Protein AF-A0A512UEQ1-F1 (afdb_monomer)

Sequence (252 aa):
MLSTGAGSTKNVLNSLDSLRARSKANPNSIIDRQLYKTFILNKDLLRTAYDKLKSKPGMMTPGINPTTLDGMSEERLDAIISKLSDNSFQFSPGKRIMIPKSNGKLRPLTLACFDEIPHDKLISLLSNKISDQRFIELIRKSLNAGYLFKYTRKTDIIGTPQGSIISPILANIYLHELDLFIMKLKDEFDFKGKYSFYDSKYRSIQHKLHRSRKLGLDSLTLRKLAIELRNHNRDYKNEFTRKLQYIRYADD

Solvent-accessible surface area (backbone atoms only — not comparable to full-atom values): 15135 Å² total; per-residue (Å²): 129,97,82,75,65,77,64,59,49,49,54,52,52,52,52,51,50,51,51,51,52,50,44,69,76,39,75,86,54,65,44,77,54,60,52,39,70,69,46,70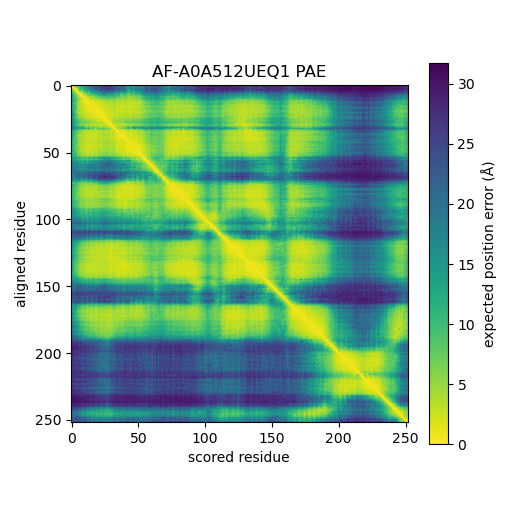,59,27,63,59,50,54,49,54,52,46,63,67,44,72,76,41,91,73,55,74,57,57,63,91,53,86,69,40,70,87,74,72,45,73,68,52,51,50,54,49,42,52,27,56,74,73,64,70,60,76,57,74,51,22,68,63,53,73,42,74,43,97,84,71,49,72,36,63,80,66,64,79,74,47,53,67,42,58,62,70,60,51,50,50,58,49,52,73,41,35,66,36,61,69,44,53,49,52,52,51,44,49,36,66,28,16,38,36,45,94,91,42,78,49,75,89,53,55,21,57,30,58,87,52,87,56,52,68,58,54,50,52,60,54,48,46,56,53,51,54,51,51,51,50,50,34,64,72,61,33,66,88,66,85,83,68,76,57,56,73,66,57,50,51,47,52,52,49,47,52,52,39,60,76,70,66,57,59,70,69,60,55,50,53,47,52,50,53,55,67,70,48,75,78,79,63,78,50,82,72,71,60,67,76,83,82,83,60,85,88,81,116

Structure (mmCIF, N/CA/C/O backbone):
data_AF-A0A512UEQ1-F1
#
_entry.id   AF-A0A512UEQ1-F1
#
loop_
_atom_site.group_PDB
_atom_site.id
_atom_site.type_symbol
_atom_site.label_atom_id
_atom_site.label_alt_id
_atom_site.label_comp_id
_atom_site.label_asym_id
_atom_site.label_entity_id
_atom_site.label_seq_id
_atom_site.pdbx_PDB_ins_code
_atom_site.Cartn_x
_atom_site.Cartn_y
_atom_site.Cartn_z
_atom_site.occupancy
_atom_site.B_iso_or_equiv
_atom_site.auth_seq_id
_atom_site.auth_comp_id
_atom_site.auth_asym_id
_atom_site.auth_atom_id
_atom_site.pdbx_PDB_model_num
ATOM 1 N N . MET A 1 1 ? -22.279 14.455 20.052 1.00 35.34 1 MET A N 1
ATOM 2 C CA . MET A 1 1 ? -20.981 14.787 19.427 1.00 35.34 1 MET A CA 1
ATOM 3 C C . MET A 1 1 ? -19.884 14.174 20.268 1.00 35.34 1 MET A C 1
ATOM 5 O O . MET A 1 1 ? -19.874 14.388 21.472 1.00 35.34 1 MET A O 1
ATOM 9 N N . LEU A 1 2 ? -19.016 13.383 19.647 1.00 42.72 2 LEU A N 1
ATOM 10 C CA . LEU A 1 2 ? -17.883 12.754 20.306 1.00 42.72 2 LEU A CA 1
ATOM 11 C C . LEU A 1 2 ? -16.868 13.860 20.660 1.00 42.72 2 LEU A C 1
ATOM 13 O O . LEU A 1 2 ? -16.182 14.372 19.779 1.00 42.72 2 LEU A O 1
ATOM 17 N N . SER A 1 3 ? -16.848 14.302 21.919 1.00 43.00 3 SER A N 1
ATOM 18 C CA . SER A 1 3 ? -15.991 15.386 22.417 1.00 43.00 3 SER A CA 1
ATOM 19 C C . SER A 1 3 ? -14.869 14.805 23.276 1.00 43.00 3 SER A C 1
ATOM 21 O O . SER A 1 3 ? -15.115 14.280 24.355 1.00 43.00 3 SER A O 1
ATOM 23 N N . THR A 1 4 ? -13.634 14.886 22.785 1.00 48.69 4 THR A N 1
ATOM 24 C CA . THR A 1 4 ? -12.397 14.825 23.581 1.00 48.69 4 THR A CA 1
ATOM 25 C C . THR A 1 4 ? -11.420 15.845 23.003 1.00 48.69 4 THR A C 1
ATOM 27 O O . THR A 1 4 ? -11.465 16.159 21.810 1.00 48.69 4 THR A O 1
ATOM 30 N N . GLY A 1 5 ? -10.597 16.418 23.885 1.00 52.91 5 GLY A N 1
ATOM 31 C CA . GLY A 1 5 ? -9.842 17.645 23.655 1.00 52.91 5 GLY A CA 1
ATOM 32 C C . GLY A 1 5 ? -8.943 17.609 22.422 1.00 52.91 5 GLY A C 1
ATOM 33 O O . GLY A 1 5 ? -8.212 16.649 22.184 1.00 52.91 5 GLY A O 1
ATOM 34 N N . ALA A 1 6 ? -8.937 18.720 21.685 1.00 59.44 6 ALA A N 1
ATOM 35 C CA . ALA A 1 6 ? -8.122 18.961 20.493 1.00 59.44 6 ALA A CA 1
ATOM 36 C C . ALA A 1 6 ? -6.609 18.673 20.659 1.00 59.44 6 ALA A C 1
ATOM 38 O O . ALA A 1 6 ? -5.884 18.651 19.669 1.00 59.44 6 ALA A O 1
ATOM 39 N N . GLY A 1 7 ? -6.114 18.473 21.886 1.00 64.31 7 GLY A N 1
ATOM 40 C CA . GLY A 1 7 ? -4.733 18.082 22.172 1.00 64.31 7 GLY A CA 1
ATOM 41 C C . GLY A 1 7 ? -4.405 16.624 21.830 1.00 64.31 7 GLY A C 1
ATOM 42 O O . GLY A 1 7 ? -3.349 16.368 21.256 1.00 64.31 7 GLY A O 1
ATOM 43 N N . SER A 1 8 ? -5.300 15.668 22.110 1.00 70.56 8 SER A N 1
ATOM 44 C CA . SER A 1 8 ? -4.991 14.241 21.895 1.00 70.56 8 SER A CA 1
ATOM 45 C C . SER A 1 8 ? -4.939 13.883 20.408 1.00 70.56 8 SER 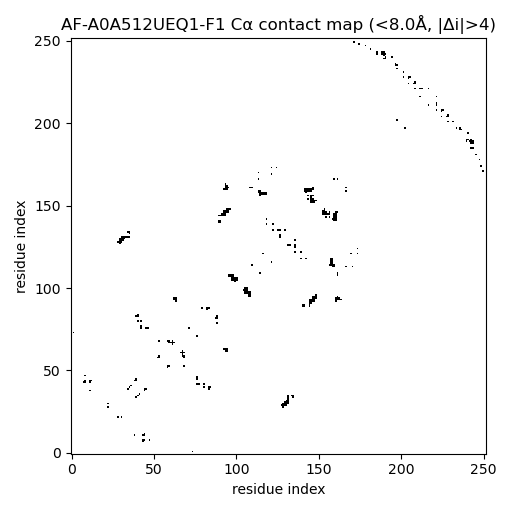A C 1
ATOM 47 O O . SER A 1 8 ? -4.006 13.238 19.928 1.00 70.56 8 SER A O 1
ATOM 49 N N . THR A 1 9 ? -5.881 14.418 19.632 1.00 73.19 9 THR A N 1
ATOM 50 C CA . THR A 1 9 ? -5.923 14.257 18.171 1.00 73.19 9 THR A CA 1
ATOM 51 C C . THR A 1 9 ? -4.693 14.859 17.487 1.00 73.19 9 THR A C 1
ATOM 53 O O . THR A 1 9 ? -4.115 14.226 16.602 1.00 73.19 9 THR A O 1
ATOM 56 N N . LYS A 1 10 ? -4.227 16.035 17.932 1.00 76.25 10 LYS A N 1
ATOM 57 C CA . LYS A 1 10 ? -2.975 16.645 17.448 1.00 76.25 10 LYS A CA 1
ATOM 58 C C . LYS A 1 10 ? -1.758 15.754 17.712 1.00 76.25 10 LYS A C 1
ATOM 60 O O . LYS A 1 10 ? -0.939 15.581 16.814 1.00 76.25 10 LYS A O 1
ATOM 65 N N . ASN A 1 11 ? -1.664 15.131 18.887 1.00 83.50 11 ASN A N 1
ATOM 66 C CA . ASN A 1 11 ? -0.544 14.242 19.224 1.00 83.50 11 ASN A CA 1
ATOM 67 C C . ASN A 1 11 ? -0.471 13.008 18.311 1.00 83.50 11 ASN A C 1
ATOM 69 O O . ASN A 1 11 ? 0.615 12.613 17.874 1.00 83.50 11 ASN A O 1
ATOM 73 N N . VAL A 1 12 ? -1.622 12.420 17.978 1.00 83.75 12 VAL A N 1
ATOM 74 C CA . VAL A 1 12 ? -1.698 11.270 17.065 1.00 83.75 12 VAL A CA 1
ATOM 75 C C . VAL A 1 12 ? -1.294 11.656 15.643 1.00 83.75 12 VAL A C 1
ATOM 77 O O . VAL A 1 12 ? -0.510 10.944 15.013 1.00 83.75 12 VAL A O 1
ATOM 80 N N . LEU A 1 13 ? -1.787 12.792 15.142 1.00 86.56 13 LEU A N 1
ATOM 81 C CA . LEU A 1 13 ? -1.427 13.284 13.810 1.00 86.56 13 LEU A CA 1
ATOM 82 C C . LEU A 1 13 ? 0.068 13.610 13.715 1.00 86.56 13 LEU A C 1
ATOM 84 O O . LEU A 1 13 ? 0.725 13.152 12.785 1.00 86.56 13 LEU A O 1
ATOM 88 N N . ASN A 1 14 ? 0.635 14.265 14.730 1.00 88.44 14 ASN A N 1
ATOM 89 C CA . ASN A 1 14 ? 2.075 14.529 14.799 1.00 88.44 14 ASN A CA 1
ATOM 90 C C . ASN A 1 14 ? 2.898 13.230 14.800 1.00 88.44 14 ASN A C 1
ATOM 92 O O . ASN A 1 14 ? 3.956 13.151 14.173 1.00 88.44 14 ASN A O 1
ATOM 96 N N . SER A 1 15 ? 2.406 12.183 15.470 1.00 87.81 15 SER A N 1
ATOM 97 C CA . SER A 1 15 ? 3.056 10.866 15.485 1.00 87.81 15 SER A CA 1
ATOM 98 C C . SER A 1 15 ? 3.034 10.191 14.107 1.00 87.81 15 SER A C 1
ATOM 100 O O . SER A 1 15 ? 4.022 9.560 13.716 1.00 87.81 15 SER A O 1
ATOM 102 N N . LEU A 1 16 ? 1.940 10.347 13.349 1.00 88.81 16 LEU A N 1
ATOM 103 C CA . LEU A 1 16 ? 1.845 9.894 11.956 1.00 88.81 16 LEU A CA 1
ATOM 104 C C . LEU A 1 16 ? 2.766 10.694 11.030 1.00 88.81 16 LEU A C 1
ATOM 106 O O . LEU A 1 16 ? 3.449 10.103 10.194 1.00 88.81 16 LEU A O 1
ATOM 110 N N . ASP A 1 17 ? 2.833 12.013 11.195 1.00 91.19 17 ASP A N 1
ATOM 111 C CA . ASP A 1 17 ? 3.710 12.869 10.394 1.00 91.19 17 ASP A CA 1
ATOM 112 C C . ASP A 1 17 ? 5.188 12.575 10.672 1.00 91.19 17 ASP A C 1
ATOM 114 O O . ASP A 1 17 ? 5.985 12.478 9.740 1.00 91.19 17 ASP A O 1
ATOM 118 N N . SER A 1 18 ? 5.546 12.314 11.932 1.00 90.94 18 SER A N 1
ATOM 119 C CA . SER A 1 18 ? 6.878 11.831 12.313 1.00 90.94 18 SER A CA 1
ATOM 120 C C . SER A 1 18 ? 7.221 10.502 11.633 1.00 90.94 18 SER A C 1
ATOM 122 O O . SER A 1 18 ? 8.320 10.344 11.093 1.00 90.94 18 SER A O 1
ATOM 124 N N . LEU A 1 19 ? 6.282 9.546 11.616 1.00 89.62 19 LEU A N 1
ATOM 125 C CA . LEU A 1 19 ? 6.465 8.274 10.911 1.00 89.62 19 LEU A CA 1
ATOM 126 C C . LEU A 1 19 ? 6.691 8.506 9.413 1.00 89.62 19 LEU A C 1
ATOM 128 O O . LEU A 1 19 ? 7.652 7.987 8.845 1.00 89.62 19 LEU A O 1
ATOM 132 N N . ARG A 1 20 ? 5.851 9.337 8.790 1.00 89.69 20 ARG A N 1
ATOM 133 C CA . ARG A 1 20 ? 5.950 9.678 7.368 1.00 89.69 20 ARG A CA 1
ATOM 134 C C . ARG A 1 20 ? 7.283 10.345 7.031 1.00 89.69 20 ARG A C 1
ATOM 136 O O . ARG A 1 20 ? 7.912 9.970 6.043 1.00 89.69 20 ARG A O 1
ATOM 143 N N . ALA A 1 21 ? 7.722 11.310 7.837 1.00 92.06 21 ALA A N 1
ATOM 144 C CA . ALA A 1 21 ? 8.990 12.007 7.649 1.00 92.06 21 ALA A CA 1
ATOM 145 C C . ALA A 1 21 ? 10.180 11.039 7.732 1.00 92.06 21 ALA A C 1
ATOM 147 O O . ALA A 1 21 ? 11.049 11.064 6.860 1.00 92.06 21 ALA A O 1
ATOM 148 N N . ARG A 1 22 ? 10.178 10.125 8.714 1.00 89.50 22 ARG A N 1
ATOM 149 C CA . ARG A 1 22 ? 11.213 9.087 8.844 1.00 89.50 22 ARG A CA 1
ATOM 150 C C . ARG A 1 22 ? 11.234 8.146 7.640 1.00 89.50 22 ARG A C 1
ATOM 152 O O . ARG A 1 22 ? 12.314 7.892 7.113 1.00 89.50 22 ARG A O 1
ATOM 159 N N . SER A 1 23 ? 10.077 7.659 7.188 1.00 89.62 23 SER A N 1
ATOM 160 C CA . SER A 1 23 ? 9.997 6.791 6.003 1.00 89.62 23 SER A CA 1
ATOM 161 C C . SER A 1 23 ? 10.461 7.505 4.734 1.00 89.62 23 SER A C 1
ATOM 163 O O . SER A 1 23 ? 11.108 6.887 3.896 1.00 89.62 23 SER A O 1
ATOM 165 N N . LYS A 1 24 ? 10.193 8.812 4.601 1.00 90.19 24 LYS A N 1
ATOM 166 C CA . LYS A 1 24 ? 10.685 9.614 3.473 1.00 90.19 24 LYS A CA 1
ATOM 167 C C . LYS A 1 24 ? 12.204 9.809 3.517 1.00 90.19 24 LYS A C 1
ATOM 169 O O . LYS A 1 24 ? 12.840 9.759 2.471 1.00 90.19 24 LYS A O 1
ATOM 174 N N . ALA A 1 25 ? 12.774 10.026 4.702 1.00 92.31 25 ALA A N 1
ATOM 175 C CA . ALA A 1 25 ? 14.220 10.158 4.877 1.00 92.31 25 ALA A CA 1
ATOM 176 C C . ALA A 1 25 ? 14.960 8.828 4.647 1.00 92.31 25 ALA A C 1
ATOM 178 O O . ALA A 1 25 ? 16.067 8.829 4.122 1.00 92.31 25 ALA A O 1
ATOM 179 N N . ASN A 1 26 ? 14.338 7.700 5.008 1.00 90.69 26 ASN A N 1
ATOM 180 C CA . ASN A 1 26 ? 14.941 6.369 4.945 1.00 90.69 26 ASN A CA 1
ATOM 181 C C . ASN A 1 26 ? 14.037 5.367 4.195 1.00 90.69 26 ASN A C 1
ATOM 183 O O . ASN A 1 26 ? 13.485 4.455 4.819 1.00 90.69 26 ASN A O 1
ATOM 187 N N . PRO A 1 27 ? 13.893 5.483 2.861 1.00 84.81 27 PRO A N 1
ATOM 188 C CA . PRO A 1 27 ? 12.933 4.690 2.076 1.00 84.81 27 PRO A CA 1
ATOM 189 C C . PRO A 1 27 ? 13.207 3.176 2.085 1.00 84.81 27 PRO A C 1
ATOM 191 O O . PRO A 1 27 ? 12.300 2.357 1.919 1.00 84.81 27 PRO A O 1
ATOM 194 N N . ASN A 1 28 ? 14.462 2.783 2.310 1.00 86.25 28 ASN A N 1
ATOM 195 C CA . ASN A 1 28 ? 14.869 1.379 2.347 1.00 86.25 28 ASN A CA 1
ATOM 196 C C . ASN A 1 28 ? 14.877 0.773 3.753 1.00 86.25 28 ASN A C 1
ATOM 198 O O . ASN A 1 28 ? 15.092 -0.428 3.878 1.00 86.25 28 ASN A O 1
ATOM 202 N N . SER A 1 29 ? 14.621 1.571 4.792 1.00 88.62 29 SER A N 1
ATOM 203 C CA . SER A 1 29 ? 14.596 1.071 6.167 1.00 88.62 29 SER A CA 1
ATOM 204 C C . SER A 1 29 ? 13.347 0.237 6.451 1.00 88.62 29 SER A C 1
ATOM 206 O O . SER A 1 29 ? 12.267 0.510 5.924 1.00 88.62 29 SER A O 1
ATOM 208 N N . ILE A 1 30 ? 13.507 -0.777 7.304 1.00 88.38 30 ILE A N 1
ATOM 209 C CA . ILE A 1 30 ? 12.386 -1.551 7.838 1.00 88.38 30 ILE A CA 1
ATOM 210 C C . ILE A 1 30 ? 11.619 -0.664 8.822 1.00 88.38 30 ILE A C 1
ATOM 212 O O . ILE A 1 30 ? 12.206 0.049 9.643 1.00 88.38 30 ILE A O 1
ATOM 216 N N . ILE A 1 31 ? 10.295 -0.711 8.739 1.00 87.81 31 ILE A N 1
ATOM 217 C CA . ILE A 1 31 ? 9.393 -0.071 9.686 1.00 87.81 31 ILE A CA 1
ATOM 218 C C . ILE A 1 31 ? 9.251 -1.014 10.878 1.00 87.81 31 ILE A C 1
ATOM 220 O O . ILE A 1 31 ? 8.461 -1.955 10.862 1.00 87.81 31 ILE A O 1
ATOM 224 N N . ASP A 1 32 ? 10.051 -0.737 11.901 1.00 77.25 32 ASP A N 1
ATOM 225 C CA . ASP A 1 32 ? 10.244 -1.552 13.101 1.00 77.25 32 ASP A CA 1
ATOM 226 C C . ASP A 1 32 ? 9.321 -1.186 14.275 1.00 77.25 32 ASP A C 1
ATOM 228 O O . ASP A 1 32 ? 9.443 -1.705 15.385 1.00 77.25 32 ASP A O 1
ATOM 232 N N . ARG A 1 33 ? 8.398 -0.247 14.059 1.00 77.44 33 ARG A N 1
ATOM 233 C CA . ARG A 1 33 ? 7.511 0.250 15.113 1.00 77.44 33 ARG A CA 1
ATOM 234 C C . ARG A 1 33 ? 6.387 -0.739 15.407 1.00 77.44 33 ARG A C 1
ATOM 236 O O . ARG A 1 33 ? 5.893 -1.410 14.510 1.00 77.44 33 ARG A O 1
ATOM 243 N N . GLN A 1 34 ? 5.898 -0.712 16.647 1.00 84.62 34 GLN A N 1
ATOM 244 C CA . GLN A 1 34 ? 4.662 -1.384 17.068 1.00 84.62 34 GLN A CA 1
ATOM 245 C C . GLN A 1 34 ? 3.427 -0.669 16.485 1.00 84.62 34 GLN A C 1
ATOM 247 O O . GLN A 1 34 ? 2.600 -0.139 17.228 1.00 84.62 34 GLN A O 1
ATOM 252 N N . LEU A 1 35 ? 3.325 -0.590 15.154 1.00 88.56 35 LEU A N 1
ATOM 253 C CA . LEU A 1 35 ? 2.271 0.115 14.421 1.00 88.56 35 LEU A CA 1
ATOM 254 C C . LEU A 1 35 ? 0.874 -0.272 14.910 1.00 88.56 35 LEU A C 1
ATOM 256 O O . LEU A 1 35 ? 0.015 0.592 15.091 1.00 88.56 35 LEU A O 1
ATOM 260 N N . TYR A 1 36 ? 0.663 -1.559 15.172 1.00 88.94 36 TYR A N 1
ATOM 261 C CA . TYR A 1 36 ? -0.593 -2.081 15.675 1.00 88.94 36 TYR A CA 1
ATOM 262 C C . TYR A 1 36 ? -0.936 -1.477 17.040 1.00 88.94 36 TYR A C 1
ATOM 264 O O . TYR A 1 36 ? -2.003 -0.897 17.227 1.00 88.94 36 TYR A O 1
ATOM 272 N N . LYS A 1 37 ? 0.002 -1.539 17.989 1.00 89.56 37 LYS A N 1
ATOM 273 C CA . LYS A 1 37 ? -0.210 -1.023 19.346 1.00 89.56 37 LYS A CA 1
ATOM 274 C C . LYS A 1 37 ? -0.318 0.503 19.372 1.00 89.56 37 LYS A C 1
ATOM 276 O O . LYS A 1 37 ? -1.177 1.041 20.059 1.00 89.56 37 LYS A O 1
ATOM 281 N N . THR A 1 38 ? 0.555 1.196 18.645 1.00 88.62 38 THR A N 1
ATOM 282 C CA . THR A 1 38 ? 0.668 2.659 18.681 1.00 88.62 38 THR A CA 1
ATOM 283 C C . THR A 1 38 ? -0.453 3.357 17.917 1.00 88.62 38 THR A C 1
ATOM 285 O O . THR A 1 38 ? -0.917 4.409 18.355 1.00 88.62 38 THR A O 1
ATOM 288 N N . PHE A 1 39 ? -0.881 2.802 16.780 1.00 90.00 39 PHE A N 1
ATOM 289 C CA . PHE A 1 39 ? -1.845 3.451 15.891 1.00 90.00 39 PHE A CA 1
ATOM 290 C C . PHE A 1 39 ? -3.180 2.712 15.838 1.00 90.00 39 PHE A C 1
ATOM 292 O O . PHE A 1 39 ? -4.213 3.334 16.060 1.00 90.00 39 PHE A O 1
ATOM 299 N N . ILE A 1 40 ? -3.194 1.401 15.583 1.00 90.81 40 ILE A N 1
ATOM 300 C CA . ILE A 1 40 ? -4.457 0.669 15.373 1.00 90.81 40 ILE A CA 1
ATOM 301 C C . ILE A 1 40 ? -5.298 0.579 16.649 1.00 90.81 40 ILE A C 1
ATOM 303 O O . ILE A 1 40 ? -6.512 0.754 16.586 1.00 90.81 40 ILE A O 1
ATOM 307 N N . LEU A 1 41 ? -4.669 0.371 17.808 1.00 90.62 41 LEU A N 1
ATOM 308 C CA . LEU A 1 41 ? -5.365 0.374 19.102 1.00 90.62 41 LEU A CA 1
ATOM 309 C C . LEU A 1 41 ? -5.660 1.788 19.631 1.00 90.62 41 LEU A C 1
ATOM 311 O O . LEU A 1 41 ? -6.291 1.937 20.676 1.00 90.62 41 LEU A O 1
ATOM 315 N N . ASN A 1 42 ? -5.215 2.837 18.934 1.00 90.31 42 ASN A N 1
ATOM 316 C CA . ASN A 1 42 ? -5.408 4.208 19.375 1.00 90.31 42 ASN A CA 1
ATOM 317 C C . ASN A 1 42 ? -6.810 4.714 19.008 1.00 90.31 42 ASN A C 1
ATOM 319 O O . ASN A 1 42 ? -7.126 4.964 17.841 1.00 90.31 42 ASN A O 1
ATOM 323 N N . LYS A 1 43 ? -7.636 4.921 20.035 1.00 89.50 43 LYS A N 1
ATOM 324 C CA . LYS A 1 43 ? -9.019 5.387 19.904 1.00 89.50 43 LYS A CA 1
ATOM 325 C C . LYS A 1 43 ? -9.141 6.730 19.182 1.00 89.50 43 LYS A C 1
ATOM 327 O O . LYS A 1 43 ? -10.002 6.881 18.314 1.00 89.50 43 LYS A O 1
ATOM 332 N N . ASP A 1 44 ? -8.256 7.681 19.478 1.00 89.06 44 ASP A N 1
ATOM 333 C CA . ASP A 1 44 ? -8.282 9.006 18.853 1.00 89.06 44 ASP A CA 1
ATOM 334 C C . ASP A 1 44 ? -7.955 8.932 17.360 1.00 89.06 44 ASP A C 1
ATOM 336 O O . ASP A 1 44 ? -8.525 9.684 16.561 1.00 89.06 44 ASP A O 1
ATOM 340 N N . LEU A 1 45 ? -7.087 7.994 16.955 1.00 89.25 45 LEU A N 1
ATOM 341 C CA . LEU A 1 45 ? -6.821 7.752 15.539 1.00 89.25 45 LEU A CA 1
ATOM 342 C C . LEU A 1 45 ? -8.066 7.221 14.831 1.00 89.25 45 LEU A C 1
ATOM 344 O O . LEU A 1 45 ? -8.444 7.751 13.785 1.00 89.25 45 LEU A O 1
ATOM 348 N N . LEU A 1 46 ? -8.701 6.192 15.397 1.00 85.62 46 LEU A N 1
ATOM 349 C CA . LEU A 1 46 ? -9.898 5.577 14.817 1.00 85.62 46 LEU A CA 1
ATOM 350 C C . LEU A 1 46 ? -11.041 6.586 14.692 1.00 85.62 46 LEU A C 1
ATOM 352 O O . LEU A 1 46 ? -11.699 6.650 13.653 1.00 85.62 46 LEU A O 1
ATOM 356 N N . ARG A 1 47 ? -11.230 7.433 15.705 1.00 85.25 47 ARG A N 1
ATOM 357 C CA . ARG A 1 47 ? -12.217 8.513 15.667 1.00 85.25 47 ARG A CA 1
ATOM 358 C C . ARG A 1 47 ? -11.876 9.574 14.623 1.00 85.25 47 ARG A C 1
ATOM 360 O O . ARG A 1 47 ? -12.739 9.950 13.837 1.00 85.25 47 ARG A O 1
ATOM 367 N N . THR A 1 48 ? -10.614 9.994 14.536 1.00 87.19 48 THR A N 1
ATOM 368 C CA . THR A 1 48 ? -10.173 10.943 13.498 1.00 87.19 48 THR A CA 1
ATOM 369 C C . THR A 1 48 ? -10.373 10.371 12.092 1.00 87.19 48 THR A C 1
ATOM 371 O O . THR A 1 48 ? -10.788 11.085 11.177 1.00 87.19 48 THR A O 1
ATOM 374 N N . ALA A 1 49 ? -10.092 9.080 11.900 1.00 84.31 49 ALA A N 1
ATOM 375 C CA . ALA A 1 49 ? -10.353 8.387 10.644 1.00 84.31 49 ALA A CA 1
ATOM 376 C C . ALA A 1 49 ? -11.856 8.369 10.340 1.00 84.31 49 ALA A C 1
ATOM 378 O O . ALA A 1 49 ? -12.254 8.757 9.246 1.00 84.31 49 ALA A O 1
ATOM 379 N N . TYR A 1 50 ? -12.692 8.015 11.317 1.00 81.56 50 TYR A N 1
ATOM 380 C CA . TYR A 1 50 ? -14.147 8.047 11.189 1.00 81.56 50 TYR A CA 1
ATOM 381 C C . TYR A 1 50 ? -14.671 9.433 10.782 1.00 81.56 50 TYR A C 1
ATOM 383 O O . TYR A 1 50 ? -15.421 9.550 9.812 1.00 81.56 50 TYR A O 1
ATOM 391 N N . ASP A 1 51 ? -14.215 10.495 11.447 1.00 82.19 51 ASP A N 1
ATOM 392 C CA . ASP A 1 51 ? -14.628 11.871 11.158 1.00 82.19 51 ASP A CA 1
ATOM 393 C C . ASP A 1 51 ? -14.250 12.327 9.741 1.00 82.19 51 ASP A C 1
ATOM 395 O O . ASP A 1 51 ? -14.997 13.079 9.113 1.00 82.19 51 ASP A O 1
ATOM 399 N N . LYS A 1 52 ? -13.122 11.841 9.208 1.00 82.00 52 LYS A N 1
ATOM 400 C CA . LYS A 1 52 ? -12.710 12.085 7.815 1.00 82.00 52 LYS A CA 1
ATOM 401 C C . LYS A 1 52 ? -13.512 11.278 6.793 1.00 82.00 52 LYS A C 1
ATOM 403 O O . LYS A 1 52 ? -13.537 11.649 5.620 1.00 82.00 52 LYS A O 1
ATOM 408 N N . LEU A 1 53 ? -14.096 10.153 7.200 1.00 77.56 53 LEU A N 1
ATOM 409 C CA . LEU A 1 53 ? -14.838 9.259 6.311 1.00 77.56 53 LEU A CA 1
ATOM 410 C C . LEU A 1 53 ? -16.325 9.588 6.261 1.00 77.56 53 LEU A C 1
ATOM 412 O O . LEU A 1 53 ? -16.890 9.590 5.170 1.00 77.56 53 LEU A O 1
ATOM 416 N N . LYS A 1 54 ? -16.942 9.931 7.397 1.00 74.31 54 LYS A N 1
ATOM 417 C CA . LYS A 1 54 ? -18.381 10.236 7.481 1.00 74.31 54 LYS A CA 1
ATOM 418 C C . LYS A 1 54 ? -18.824 11.369 6.546 1.00 74.31 54 LYS A C 1
ATOM 420 O O . LYS A 1 54 ? -19.971 11.406 6.130 1.00 74.31 54 LYS A O 1
ATOM 425 N N . SER A 1 55 ? -17.919 12.288 6.209 1.00 69.88 55 SER A N 1
ATOM 426 C CA . SER A 1 55 ? -18.195 13.448 5.357 1.00 69.88 55 SER A CA 1
ATOM 427 C C . SER A 1 55 ? -18.101 13.164 3.853 1.00 69.88 55 SER A C 1
ATOM 429 O O . SER A 1 55 ? -18.418 14.044 3.055 1.00 69.88 55 SER A O 1
ATOM 431 N N . LYS A 1 56 ? -17.666 11.964 3.434 1.00 71.31 56 LYS A N 1
ATOM 432 C CA . LYS A 1 56 ? -17.505 11.633 2.011 1.00 71.31 56 LYS A CA 1
ATOM 433 C C . LYS A 1 56 ? -18.807 11.103 1.389 1.00 71.31 56 LYS A C 1
ATOM 435 O O . LYS A 1 56 ? -19.442 10.216 1.968 1.00 71.31 56 LYS A O 1
ATOM 440 N N . PRO A 1 57 ? -19.183 11.566 0.180 1.00 59.62 57 PRO A N 1
ATOM 441 C CA . PRO A 1 57 ? -20.362 11.067 -0.523 1.00 59.62 57 PRO A CA 1
ATOM 442 C C . PRO A 1 57 ? -20.216 9.565 -0.819 1.00 59.62 57 PRO A C 1
ATOM 444 O O . PRO A 1 57 ? -19.148 9.102 -1.214 1.00 59.62 57 PRO A O 1
ATOM 447 N N . GLY A 1 58 ? -21.285 8.793 -0.602 1.00 58.44 58 GLY A N 1
ATOM 448 C CA . GLY A 1 58 ? -21.303 7.336 -0.795 1.00 58.44 58 GLY A CA 1
ATOM 449 C C . GLY A 1 58 ? -21.077 6.498 0.472 1.00 58.44 58 GLY A C 1
ATOM 450 O O . GLY A 1 58 ? -21.436 5.322 0.467 1.00 58.44 58 GLY A O 1
ATOM 451 N N . MET A 1 59 ? -20.581 7.079 1.575 1.00 58.25 59 MET A N 1
ATOM 452 C CA . MET A 1 59 ? -20.424 6.366 2.859 1.00 58.25 59 MET A CA 1
ATOM 453 C C . MET A 1 59 ? -21.747 6.081 3.584 1.00 58.25 59 MET A C 1
ATOM 455 O O . MET A 1 59 ? -21.828 5.122 4.339 1.00 58.25 59 MET A O 1
ATOM 459 N N . MET A 1 60 ? -22.816 6.825 3.295 1.00 53.19 60 MET A N 1
ATOM 460 C CA . MET A 1 60 ? -24.164 6.536 3.816 1.00 53.19 60 MET A CA 1
ATOM 461 C C . MET A 1 60 ? -24.850 5.357 3.104 1.00 53.19 60 MET A C 1
ATOM 463 O O . MET A 1 60 ? -26.000 5.044 3.398 1.00 53.19 60 MET A O 1
ATOM 467 N N . THR A 1 61 ? -24.171 4.699 2.156 1.00 55.97 61 THR A N 1
ATOM 468 C CA . THR A 1 61 ? -24.730 3.542 1.453 1.00 55.97 61 THR A CA 1
ATOM 469 C C . THR A 1 61 ? -24.732 2.340 2.400 1.00 55.97 61 THR A C 1
ATOM 471 O O . THR A 1 61 ? -23.654 1.918 2.826 1.00 55.97 61 THR A O 1
ATOM 474 N N . PRO A 1 62 ? -25.900 1.765 2.738 1.00 54.78 62 PRO A N 1
ATOM 475 C CA . PRO A 1 62 ? -25.965 0.644 3.662 1.00 54.78 62 PRO A CA 1
ATOM 476 C C . PRO A 1 62 ? -25.173 -0.554 3.127 1.00 54.78 62 PRO A C 1
ATOM 478 O O . PRO A 1 62 ? -25.215 -0.885 1.935 1.00 54.78 62 PRO A O 1
ATOM 481 N N . GLY A 1 63 ? -24.431 -1.188 4.037 1.00 57.75 63 GLY A N 1
ATOM 482 C CA . GLY A 1 63 ? -23.646 -2.385 3.761 1.00 57.75 63 GLY A CA 1
ATOM 483 C C . GLY A 1 63 ? -24.522 -3.631 3.597 1.00 57.75 63 GLY A C 1
ATOM 484 O O . GLY A 1 63 ? -25.629 -3.588 3.064 1.00 57.75 63 GLY A O 1
ATOM 485 N N . ILE A 1 64 ? -24.005 -4.782 4.030 1.00 54.84 64 ILE A N 1
ATOM 486 C CA . ILE A 1 64 ? -24.781 -6.036 4.068 1.00 54.84 64 ILE A CA 1
ATOM 487 C C . ILE A 1 64 ? -25.812 -5.993 5.199 1.00 54.84 64 ILE A C 1
ATOM 489 O O . ILE A 1 64 ? -26.942 -6.435 5.017 1.00 54.84 64 ILE A O 1
ATOM 493 N N . ASN A 1 65 ? -25.434 -5.415 6.340 1.00 54.09 65 ASN A N 1
ATOM 494 C CA . ASN A 1 65 ? -26.358 -5.153 7.431 1.00 54.09 65 ASN A CA 1
ATOM 495 C C . ASN A 1 65 ? -27.048 -3.798 7.198 1.00 54.09 65 ASN A C 1
ATOM 497 O O . ASN A 1 65 ? -26.379 -2.855 6.768 1.00 54.09 65 ASN A O 1
ATOM 501 N N . PRO A 1 66 ? -28.346 -3.666 7.522 1.00 50.25 66 PRO A N 1
ATOM 502 C CA . PRO A 1 66 ? -29.102 -2.417 7.382 1.00 50.25 66 PRO A CA 1
ATOM 503 C C . PRO A 1 66 ? -28.657 -1.321 8.366 1.00 50.25 66 PRO A C 1
ATOM 505 O O . PRO A 1 66 ? -29.261 -0.255 8.417 1.00 50.25 66 PRO A O 1
ATOM 508 N N . THR A 1 67 ? -27.607 -1.558 9.157 1.00 50.97 67 THR A N 1
ATOM 509 C CA . THR A 1 67 ? -27.007 -0.546 10.019 1.00 50.97 67 THR A CA 1
ATOM 510 C C . THR A 1 67 ? -26.237 0.469 9.176 1.00 50.97 67 THR A C 1
ATOM 512 O O . THR A 1 67 ? -25.107 0.233 8.745 1.00 50.97 67 THR A O 1
ATOM 515 N N . THR A 1 68 ? -26.868 1.618 8.944 1.00 53.72 68 THR A N 1
ATOM 516 C CA . THR A 1 68 ? -26.233 2.818 8.390 1.00 53.72 68 THR A CA 1
ATOM 517 C C . THR A 1 68 ? -25.122 3.311 9.327 1.00 53.72 68 THR A C 1
ATOM 519 O O . THR A 1 68 ? -25.057 2.952 10.508 1.00 53.72 68 THR A O 1
ATOM 522 N N . LEU A 1 69 ? -24.223 4.144 8.803 1.00 51.84 69 LEU A N 1
ATOM 523 C CA . LEU A 1 69 ? -23.082 4.702 9.533 1.00 51.84 69 LEU A CA 1
ATOM 524 C C . LEU A 1 69 ? -23.466 5.557 10.766 1.00 51.84 69 LEU A C 1
ATOM 526 O O . LEU A 1 69 ? -22.598 5.836 11.587 1.00 51.84 69 LEU A O 1
ATOM 530 N N . ASP A 1 70 ? -24.750 5.878 10.956 1.00 48.00 70 ASP A N 1
ATOM 531 C CA . ASP A 1 70 ? -25.289 6.594 12.124 1.00 48.00 70 ASP A CA 1
ATOM 532 C C . ASP A 1 70 ? -25.150 5.822 13.455 1.00 48.00 70 ASP A C 1
ATOM 534 O O . ASP A 1 70 ? -25.268 6.404 14.530 1.00 48.00 70 ASP A O 1
ATOM 538 N N . GLY A 1 71 ? -24.842 4.520 13.408 1.00 55.62 71 GLY A N 1
ATOM 539 C CA . GLY A 1 71 ? -24.665 3.654 14.583 1.00 55.62 71 GLY A CA 1
ATOM 540 C C . GLY A 1 71 ? -23.236 3.568 15.137 1.00 55.62 71 GLY A C 1
ATOM 541 O O . GLY A 1 71 ? -22.875 2.532 15.702 1.00 55.62 71 GLY A O 1
ATOM 542 N N . MET A 1 72 ? -22.376 4.564 14.909 1.00 63.28 72 MET A N 1
ATOM 543 C CA . MET A 1 72 ? -21.029 4.610 15.498 1.00 63.28 72 MET A CA 1
ATOM 544 C C . MET A 1 72 ? -21.035 5.422 16.797 1.00 63.28 72 MET A C 1
ATOM 546 O O . MET A 1 72 ? -20.861 6.639 16.792 1.00 63.28 72 MET A O 1
ATOM 550 N N . SER A 1 73 ? -21.238 4.724 17.916 1.00 78.50 73 SER A N 1
ATOM 551 C CA 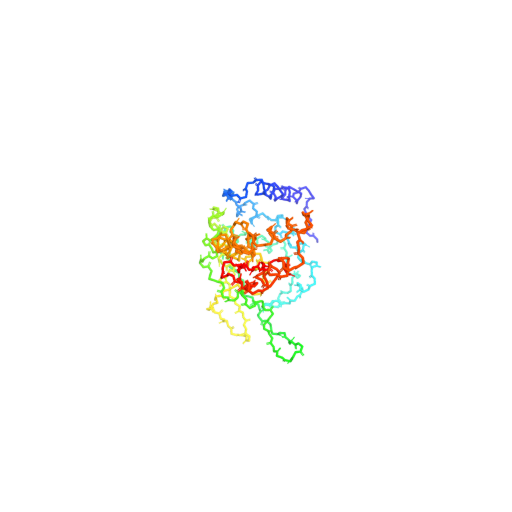. SER A 1 73 ? -21.086 5.254 19.274 1.00 78.50 73 SER A CA 1
ATOM 552 C C . SER A 1 73 ? -19.655 5.066 19.797 1.00 78.50 73 SER A C 1
ATOM 554 O O . SER A 1 73 ? -18.893 4.248 19.270 1.00 78.50 73 SER A O 1
ATOM 556 N N . GLU A 1 74 ? -19.292 5.794 20.862 1.00 80.38 74 GLU A N 1
ATOM 557 C CA . GLU A 1 74 ? -18.046 5.526 21.606 1.00 80.38 74 GLU A CA 1
ATOM 558 C C . GLU A 1 74 ? -17.982 4.065 22.067 1.00 80.38 74 GLU A C 1
ATOM 560 O O . GLU A 1 74 ? -16.950 3.422 21.921 1.00 80.38 74 GLU A O 1
ATOM 565 N N . GLU A 1 75 ? -19.108 3.508 22.515 1.00 85.06 75 GLU A N 1
ATOM 566 C CA . GLU A 1 75 ? -19.220 2.113 22.959 1.00 85.06 75 GLU A CA 1
ATOM 567 C C . GLU A 1 75 ? -18.867 1.127 21.841 1.00 85.06 75 GLU A C 1
ATOM 569 O O . GLU A 1 75 ? -18.192 0.122 22.062 1.00 85.06 75 GLU A O 1
ATOM 574 N N . ARG A 1 76 ? -19.288 1.421 20.605 1.00 83.75 76 ARG A N 1
ATOM 575 C CA . ARG A 1 76 ? -18.945 0.594 19.449 1.00 83.75 76 ARG A CA 1
ATOM 576 C C . ARG A 1 76 ? -17.462 0.698 19.103 1.00 83.75 76 ARG A C 1
ATOM 578 O O . ARG A 1 76 ? -16.872 -0.315 18.731 1.00 83.75 76 ARG A O 1
ATOM 585 N N . LEU A 1 77 ? -16.860 1.886 19.219 1.00 85.19 77 LEU A N 1
ATOM 586 C CA . LEU A 1 77 ? -15.409 2.047 19.066 1.00 85.19 77 LEU A CA 1
ATOM 587 C C . LEU A 1 77 ? -14.659 1.237 20.126 1.00 85.19 77 LEU A C 1
ATOM 589 O O . LEU A 1 77 ? -13.733 0.509 19.775 1.00 85.19 77 LEU A O 1
ATOM 593 N N . ASP A 1 78 ? -15.102 1.286 21.379 1.00 89.31 78 ASP A N 1
ATOM 594 C CA . ASP A 1 78 ? -14.501 0.524 22.476 1.00 89.31 78 ASP A CA 1
ATOM 595 C C . ASP A 1 78 ? -14.640 -0.988 22.261 1.00 89.31 78 ASP A C 1
ATOM 597 O O . ASP A 1 78 ? -13.667 -1.729 22.412 1.00 89.31 78 ASP A O 1
ATOM 601 N N . ALA A 1 79 ? -15.800 -1.454 21.790 1.00 89.81 79 ALA A N 1
ATOM 602 C CA . ALA A 1 79 ? -16.005 -2.854 21.427 1.00 89.81 79 ALA A CA 1
ATOM 603 C C . ALA A 1 79 ? -15.092 -3.302 20.271 1.00 89.81 79 ALA A C 1
ATOM 605 O O . ALA A 1 79 ? -14.590 -4.427 20.272 1.00 89.81 79 ALA A O 1
ATOM 606 N N . ILE A 1 80 ? -14.857 -2.438 19.278 1.00 88.19 80 ILE A N 1
ATOM 607 C CA . ILE A 1 80 ? -13.924 -2.724 18.180 1.00 88.19 80 ILE A CA 1
ATOM 608 C C . ILE A 1 80 ? -12.487 -2.781 18.701 1.00 88.19 80 ILE A C 1
ATOM 610 O O . ILE A 1 80 ? -11.773 -3.724 18.371 1.00 88.19 80 ILE A O 1
ATOM 614 N N . ILE A 1 81 ? -12.065 -1.820 19.526 1.00 91.44 81 ILE A N 1
ATOM 615 C CA . ILE A 1 81 ? -10.716 -1.791 20.109 1.00 91.44 81 ILE A CA 1
ATOM 616 C C . ILE A 1 81 ? -10.482 -3.022 20.983 1.00 91.44 81 ILE A C 1
ATOM 618 O O . ILE A 1 81 ? -9.424 -3.637 20.880 1.00 91.44 81 ILE A O 1
ATOM 622 N N . SER A 1 82 ? -11.475 -3.435 21.774 1.00 92.38 82 SER A N 1
ATOM 623 C CA . SER A 1 82 ? -11.419 -4.666 22.564 1.00 92.38 82 SER A CA 1
ATOM 624 C C . SER A 1 82 ? -11.174 -5.888 21.668 1.00 92.38 82 SER A C 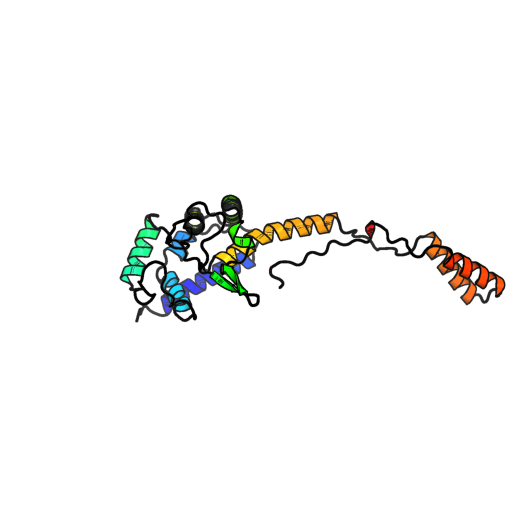1
ATOM 626 O O . SER A 1 82 ? -10.188 -6.598 21.873 1.00 92.38 82 SER A O 1
ATOM 628 N N . LYS A 1 83 ? -11.946 -6.042 20.583 1.00 92.50 83 LYS A N 1
ATOM 629 C CA . LYS A 1 83 ? -11.748 -7.115 19.587 1.00 92.50 83 LYS A CA 1
ATOM 630 C C . LYS A 1 83 ? -10.421 -7.029 18.821 1.00 92.50 83 LYS A C 1
ATOM 632 O O . LYS A 1 83 ? -9.908 -8.022 18.307 1.00 92.50 83 LYS A O 1
ATOM 637 N N . LEU A 1 84 ? -9.884 -5.826 18.633 1.00 92.19 84 LEU A N 1
ATOM 638 C CA . LEU A 1 84 ? -8.565 -5.642 18.026 1.00 92.19 84 LEU A CA 1
ATOM 639 C C . LEU A 1 84 ? -7.461 -6.011 19.023 1.00 92.19 84 LEU A C 1
ATOM 641 O O . LEU A 1 84 ? -6.437 -6.556 18.621 1.00 92.19 84 LEU A O 1
ATOM 645 N N . SER A 1 85 ? -7.658 -5.739 20.313 1.00 91.00 85 SER A N 1
ATOM 646 C CA . SER A 1 85 ? -6.669 -6.010 21.357 1.00 91.00 85 SER A CA 1
ATOM 647 C C . SER A 1 85 ? -6.477 -7.506 21.628 1.00 91.00 85 SER A C 1
ATOM 649 O O . SER A 1 85 ? -5.340 -7.937 21.827 1.00 91.00 85 SER A O 1
ATOM 651 N N . ASP A 1 86 ? -7.554 -8.295 21.556 1.00 92.25 86 ASP A N 1
ATOM 652 C CA . ASP A 1 86 ? -7.552 -9.753 21.744 1.00 92.25 86 ASP A CA 1
ATOM 653 C C . ASP A 1 86 ? -7.378 -10.541 20.428 1.00 92.25 86 ASP A C 1
ATOM 655 O O . ASP A 1 86 ? -7.427 -11.770 20.419 1.00 92.25 86 ASP A O 1
ATOM 659 N N . ASN A 1 87 ? -7.159 -9.840 19.307 1.00 88.12 87 ASN A N 1
ATOM 660 C CA . ASN A 1 87 ? -7.058 -10.396 17.956 1.00 88.12 87 ASN A CA 1
ATOM 661 C C . ASN A 1 87 ? -8.304 -11.178 17.472 1.00 88.12 87 ASN A C 1
ATOM 663 O O . ASN A 1 87 ? -8.221 -11.866 16.447 1.00 88.12 87 ASN A O 1
ATOM 667 N N . SER A 1 88 ? -9.468 -11.048 18.116 1.00 90.56 88 SER A N 1
ATOM 668 C CA . SER A 1 88 ? -10.728 -11.687 17.694 1.00 90.56 88 SER A CA 1
ATOM 669 C C . SER A 1 88 ? -11.440 -10.945 16.556 1.00 90.56 88 SER A C 1
ATOM 671 O O . SER A 1 88 ? -12.359 -11.482 15.933 1.00 90.56 88 SER A O 1
ATOM 673 N N . PHE A 1 89 ? -11.010 -9.719 16.238 1.00 89.19 89 PHE A N 1
ATOM 674 C CA . PHE A 1 89 ? -11.608 -8.907 15.182 1.00 89.19 89 PHE A CA 1
ATOM 675 C C . PHE A 1 89 ? -11.592 -9.614 13.818 1.00 89.19 89 PHE A C 1
ATOM 677 O O . PHE A 1 89 ? -10.569 -10.170 13.396 1.00 89.19 89 PHE A O 1
ATOM 684 N N . GLN A 1 90 ? -12.727 -9.532 13.119 1.00 83.50 90 GLN A N 1
ATOM 685 C CA . GLN A 1 90 ? -12.936 -10.036 11.764 1.00 83.50 90 GLN A CA 1
ATOM 686 C C . GLN A 1 90 ? -13.666 -8.992 10.920 1.00 83.50 90 GLN A C 1
ATOM 688 O O . GLN A 1 90 ? -14.632 -8.369 11.369 1.00 83.50 90 GLN A O 1
ATOM 693 N N . PHE A 1 91 ? -13.216 -8.821 9.680 1.00 82.69 91 PHE A N 1
ATOM 694 C CA . PHE A 1 91 ? -13.869 -7.935 8.724 1.00 82.69 91 PHE A CA 1
ATOM 695 C C . PHE A 1 91 ? -15.144 -8.578 8.174 1.00 82.69 91 PHE A C 1
ATOM 697 O O . PHE A 1 91 ? -15.211 -9.785 7.942 1.00 82.69 91 PHE A O 1
ATOM 704 N N . SER A 1 92 ? -16.163 -7.753 7.941 1.00 75.50 92 SER A N 1
ATOM 705 C CA . SER A 1 92 ? -17.363 -8.184 7.221 1.00 75.50 92 SER A CA 1
ATOM 706 C C . SER A 1 92 ? -17.089 -8.240 5.712 1.00 75.50 92 SER A C 1
ATOM 708 O O . SER A 1 92 ? -16.326 -7.406 5.217 1.00 75.50 92 SER A O 1
ATOM 710 N N . PRO A 1 93 ? -17.710 -9.174 4.968 1.00 72.19 93 PRO A N 1
ATOM 711 C CA . PRO A 1 93 ? -17.551 -9.238 3.520 1.00 72.19 93 PRO A CA 1
ATOM 712 C C . PRO A 1 93 ? -18.023 -7.945 2.843 1.00 72.19 93 PRO A C 1
ATOM 714 O O . PRO A 1 93 ? -18.993 -7.317 3.270 1.00 72.19 93 PRO A O 1
ATOM 717 N N . GLY A 1 94 ? -17.348 -7.552 1.763 1.00 69.19 94 GLY A N 1
ATOM 718 C CA . GLY A 1 94 ? -17.760 -6.413 0.938 1.00 69.19 94 GLY A CA 1
ATOM 719 C C . GLY A 1 94 ? -19.016 -6.727 0.118 1.00 69.19 94 GLY A C 1
ATOM 720 O O . GLY A 1 94 ? -19.278 -7.883 -0.206 1.00 69.19 94 GLY A O 1
ATOM 721 N N . LYS A 1 95 ? -19.803 -5.717 -0.265 1.00 69.75 95 LYS A N 1
ATOM 722 C CA . LYS A 1 95 ? -20.968 -5.894 -1.154 1.00 69.75 95 LYS A CA 1
ATOM 723 C C . LYS A 1 95 ? -20.566 -5.596 -2.598 1.00 69.75 95 LYS A C 1
ATOM 725 O O . LYS A 1 95 ? -20.185 -4.469 -2.906 1.00 69.75 95 LYS A O 1
ATOM 730 N N . ARG A 1 96 ? -20.681 -6.578 -3.500 1.00 70.06 96 ARG A N 1
ATOM 731 C CA . ARG A 1 96 ? -20.345 -6.397 -4.924 1.00 70.06 96 ARG A CA 1
ATOM 732 C C . ARG A 1 96 ? -21.578 -5.942 -5.708 1.00 70.06 96 ARG A C 1
ATOM 734 O O . ARG A 1 96 ? -22.570 -6.665 -5.784 1.00 70.06 96 ARG A O 1
ATOM 741 N N . ILE A 1 97 ? -21.509 -4.741 -6.286 1.00 69.50 97 ILE A N 1
ATOM 742 C CA . ILE A 1 97 ? -22.582 -4.123 -7.084 1.00 69.50 97 ILE A CA 1
ATOM 743 C C . ILE A 1 97 ? -22.138 -4.035 -8.550 1.00 69.50 97 ILE A C 1
ATOM 745 O O . ILE A 1 97 ? -20.984 -3.716 -8.842 1.00 69.50 97 ILE A O 1
ATOM 749 N N . MET A 1 98 ? -23.063 -4.331 -9.466 1.00 75.19 98 MET A N 1
ATOM 750 C CA . MET A 1 98 ? -22.862 -4.180 -10.907 1.00 75.19 98 MET A CA 1
ATOM 751 C C . MET A 1 98 ? -23.334 -2.795 -11.355 1.00 75.19 98 MET A C 1
ATOM 753 O O . MET A 1 98 ? -24.424 -2.370 -10.983 1.00 75.19 98 MET A O 1
ATOM 757 N N . ILE A 1 99 ? -22.534 -2.113 -12.170 1.00 72.25 99 ILE A N 1
ATOM 758 C CA . ILE A 1 99 ? -22.825 -0.787 -12.718 1.00 72.25 99 ILE A CA 1
ATOM 759 C C . ILE A 1 99 ? -22.872 -0.887 -14.246 1.00 72.25 99 ILE A C 1
ATOM 761 O O . ILE A 1 99 ? -22.002 -1.540 -14.839 1.00 72.25 99 ILE A O 1
ATOM 765 N N . PRO A 1 100 ? -23.864 -0.262 -14.902 1.00 81.88 100 PRO A N 1
ATOM 766 C CA . PRO A 1 100 ? -23.935 -0.236 -16.355 1.00 81.88 100 PRO A CA 1
ATOM 767 C C . PRO A 1 100 ? -22.767 0.557 -16.952 1.00 81.88 100 PRO A C 1
ATOM 769 O O . PRO A 1 100 ? -22.397 1.630 -16.476 1.00 81.88 100 PRO A O 1
ATOM 772 N N . LYS A 1 101 ? -22.167 0.019 -18.013 1.00 77.75 101 LYS A N 1
ATOM 773 C CA . LYS A 1 101 ? -21.286 0.765 -18.914 1.00 77.75 101 LYS A CA 1
ATOM 774 C C . LYS A 1 101 ? -22.129 1.548 -19.924 1.00 77.75 101 LYS A C 1
ATOM 776 O O . LYS A 1 101 ? -23.280 1.204 -20.181 1.00 77.75 101 LYS A O 1
ATOM 781 N N . SER A 1 102 ? -21.508 2.529 -20.578 1.00 79.25 102 SER A N 1
ATOM 782 C CA . SER A 1 102 ? -22.099 3.274 -21.701 1.00 79.25 102 SER A CA 1
ATOM 783 C C . SER A 1 102 ? -22.570 2.375 -22.852 1.00 79.25 102 SER A C 1
ATOM 785 O O . SER A 1 102 ? -23.502 2.724 -23.561 1.00 79.25 102 SER A O 1
ATOM 787 N N . ASN A 1 103 ? -21.968 1.192 -23.011 1.00 79.75 103 ASN A N 1
ATOM 788 C CA . ASN A 1 103 ? -22.335 0.196 -24.022 1.00 79.75 103 ASN A CA 1
ATOM 789 C C . ASN A 1 103 ? -23.402 -0.818 -23.557 1.00 79.75 103 ASN A C 1
ATOM 791 O O . ASN A 1 103 ? -23.536 -1.879 -24.164 1.00 79.75 103 ASN A O 1
ATOM 795 N N . GLY A 1 104 ? -24.093 -0.558 -22.441 1.00 78.69 104 GLY A N 1
ATOM 796 C CA . GLY A 1 104 ? -25.147 -1.421 -21.893 1.00 78.69 104 GLY A CA 1
ATOM 797 C C . GLY A 1 104 ? -24.656 -2.683 -21.174 1.00 78.69 104 GLY A C 1
ATOM 798 O O . GLY A 1 104 ? -25.425 -3.316 -20.452 1.00 78.69 104 GLY A O 1
ATOM 799 N N . LYS A 1 105 ? -23.373 -3.052 -21.294 1.00 80.25 105 LYS A N 1
ATOM 800 C CA . LYS A 1 105 ? -22.806 -4.179 -20.538 1.00 80.25 105 LYS A CA 1
ATOM 801 C C . LYS A 1 105 ? -22.637 -3.795 -19.072 1.00 80.25 105 LYS A C 1
ATOM 803 O O . LYS A 1 105 ? -22.214 -2.689 -18.750 1.00 80.25 105 LYS A O 1
ATOM 808 N N . LEU A 1 106 ? -22.897 -4.730 -18.169 1.00 78.88 106 LEU A N 1
ATOM 809 C CA . LEU A 1 106 ? -22.629 -4.531 -16.750 1.00 78.88 106 LEU A CA 1
ATOM 810 C C . LEU A 1 106 ? -21.143 -4.764 -16.459 1.00 78.88 106 LEU A C 1
ATOM 812 O O . LEU A 1 106 ? -20.544 -5.717 -16.960 1.00 78.88 106 LEU A O 1
ATOM 816 N N . ARG A 1 107 ? -20.551 -3.922 -15.613 1.00 62.34 107 ARG A N 1
ATOM 817 C CA . ARG A 1 107 ? -19.273 -4.216 -14.956 1.00 62.34 107 ARG A CA 1
ATOM 818 C C . ARG A 1 107 ? -19.473 -4.322 -13.455 1.00 62.34 107 ARG A C 1
ATOM 820 O O . ARG A 1 107 ? -20.283 -3.570 -12.915 1.00 62.34 107 ARG A O 1
ATOM 827 N N . PRO A 1 108 ? -18.733 -5.193 -12.761 1.00 66.75 108 PRO A N 1
ATOM 828 C CA . PRO A 1 108 ? -18.546 -4.975 -11.339 1.00 66.75 108 PRO A CA 1
ATOM 829 C C . PRO A 1 108 ? -17.882 -3.603 -11.155 1.00 66.75 108 PRO A C 1
ATOM 831 O O . PRO A 1 108 ? -17.163 -3.130 -12.040 1.00 66.75 108 PRO A O 1
ATOM 834 N N . LEU A 1 109 ? -18.130 -2.940 -10.027 1.00 60.78 109 LEU A N 1
ATOM 835 C CA . LEU A 1 109 ? -17.489 -1.658 -9.724 1.00 60.78 109 LEU A CA 1
ATOM 836 C C . LEU A 1 109 ? -15.941 -1.780 -9.697 1.00 60.78 109 LEU A C 1
ATOM 838 O O . LEU A 1 109 ? -15.268 -0.754 -9.623 1.00 60.78 109 LEU A O 1
ATOM 842 N N . THR A 1 110 ? -15.357 -2.987 -9.745 1.00 54.34 110 THR A N 1
ATOM 843 C CA . THR A 1 110 ? -13.921 -3.258 -9.571 1.00 54.34 110 THR A CA 1
ATOM 844 C C . THR A 1 110 ? -13.070 -2.809 -10.753 1.00 54.34 110 THR A C 1
ATOM 846 O O . THR A 1 110 ? -13.494 -2.857 -11.910 1.00 54.34 110 THR A O 1
ATOM 849 N N . LEU A 1 111 ? -11.822 -2.436 -10.457 1.00 47.84 111 LEU A N 1
ATOM 850 C CA . LEU A 1 111 ? -10.740 -2.493 -11.432 1.00 47.84 111 LEU A CA 1
ATOM 851 C C . LEU A 1 111 ? -10.330 -3.957 -11.621 1.00 47.84 111 LEU A C 1
ATOM 853 O O . LEU A 1 111 ? -10.073 -4.652 -10.641 1.00 47.84 111 LEU A O 1
ATOM 857 N N . ALA A 1 112 ? -10.278 -4.414 -12.871 1.00 46.66 112 ALA A N 1
ATOM 858 C CA . ALA A 1 112 ? -10.068 -5.820 -13.220 1.00 46.66 112 ALA A CA 1
ATOM 859 C C . ALA A 1 112 ? -8.782 -6.424 -12.621 1.00 46.66 112 ALA A C 1
ATOM 861 O O . ALA A 1 112 ? -8.784 -7.586 -12.242 1.00 46.66 112 ALA A O 1
ATOM 862 N N . CYS A 1 113 ? -7.719 -5.632 -12.453 1.00 50.47 113 CYS A N 1
ATOM 863 C CA . CYS A 1 113 ? -6.424 -6.128 -11.979 1.00 50.47 113 CYS A CA 1
ATOM 864 C C . CYS A 1 113 ? -6.409 -6.539 -10.498 1.00 50.47 113 CYS A C 1
ATOM 866 O O . CYS A 1 113 ? -5.500 -7.243 -10.074 1.00 50.47 113 CYS A O 1
ATOM 868 N N . PHE A 1 114 ? -7.374 -6.084 -9.691 1.00 58.94 114 PHE A N 1
ATOM 869 C CA . PHE A 1 114 ? -7.330 -6.297 -8.243 1.00 58.94 114 PHE A CA 1
ATOM 870 C C . PHE A 1 114 ? -7.871 -7.669 -7.819 1.00 58.94 114 PHE A C 1
ATOM 872 O O . PHE A 1 114 ? -7.416 -8.227 -6.824 1.00 58.94 114 PHE A O 1
ATOM 879 N N . ASP A 1 115 ? -8.804 -8.229 -8.594 1.00 59.53 115 ASP A N 1
ATOM 880 C CA . ASP A 1 115 ? -9.408 -9.546 -8.345 1.00 59.53 115 ASP A CA 1
ATOM 881 C C . ASP A 1 115 ? -8.410 -10.709 -8.581 1.00 59.53 115 ASP A C 1
ATOM 883 O O . ASP A 1 115 ? -8.723 -11.857 -8.295 1.00 59.53 115 ASP A O 1
ATOM 887 N N . GLU A 1 116 ? -7.202 -10.440 -9.092 1.00 68.31 116 GLU A N 1
ATOM 888 C CA . GLU A 1 116 ? -6.209 -11.472 -9.438 1.00 68.31 116 GLU A CA 1
ATOM 889 C C . GLU A 1 116 ? -4.898 -11.367 -8.639 1.00 68.31 116 GLU A C 1
ATOM 891 O O . GLU A 1 116 ? -3.982 -12.166 -8.839 1.00 68.31 116 GLU A O 1
ATOM 896 N N . ILE A 1 117 ? -4.787 -10.418 -7.698 1.00 74.94 117 ILE A N 1
ATOM 897 C CA . ILE A 1 117 ? -3.556 -10.251 -6.912 1.00 74.94 117 ILE A CA 1
ATOM 898 C C . ILE A 1 117 ? -3.407 -11.419 -5.919 1.00 74.94 117 ILE A C 1
ATOM 900 O O . ILE A 1 117 ? -4.251 -11.580 -5.031 1.00 74.94 117 ILE A O 1
ATOM 904 N N . PRO A 1 118 ? -2.317 -12.210 -5.992 1.00 83.00 118 PRO A N 1
ATOM 905 C CA . PRO A 1 118 ? -2.066 -13.284 -5.039 1.00 83.00 118 PRO A CA 1
ATOM 906 C C . PRO A 1 118 ? -1.760 -12.711 -3.650 1.00 83.00 118 PRO A C 1
ATOM 908 O O . PRO A 1 118 ? -0.742 -12.045 -3.442 1.00 83.00 118 PRO A O 1
ATOM 911 N N . HIS A 1 119 ? -2.633 -13.006 -2.682 1.00 83.94 119 HIS A N 1
ATOM 912 C CA . HIS A 1 119 ? -2.549 -12.459 -1.323 1.00 83.94 119 HIS A CA 1
ATOM 913 C C . HIS A 1 119 ? -1.224 -12.784 -0.636 1.00 83.94 119 HIS A C 1
ATOM 915 O O . HIS A 1 119 ? -0.650 -11.908 0.003 1.00 83.94 119 HIS A O 1
ATOM 921 N N . ASP A 1 120 ? -0.699 -13.998 -0.800 1.00 87.62 120 ASP A N 1
ATOM 922 C CA . ASP A 1 120 ? 0.540 -14.403 -0.128 1.00 87.62 120 ASP A CA 1
ATOM 923 C C . ASP A 1 120 ? 1.755 -13.600 -0.599 1.00 87.62 120 ASP A C 1
ATOM 925 O O . ASP A 1 120 ? 2.589 -13.220 0.222 1.00 87.62 120 ASP A O 1
ATOM 929 N N . LYS A 1 121 ? 1.825 -13.256 -1.894 1.00 88.69 121 LYS A N 1
ATOM 930 C CA . LYS A 1 121 ? 2.888 -12.381 -2.411 1.00 88.69 121 LYS A CA 1
ATOM 931 C C . LYS A 1 121 ? 2.730 -10.951 -1.901 1.00 88.69 121 LYS A C 1
ATOM 933 O O . LYS A 1 121 ? 3.707 -10.328 -1.515 1.00 88.69 121 LYS A O 1
ATOM 938 N N . LEU A 1 122 ? 1.507 -10.421 -1.863 1.00 88.38 122 LEU A N 1
ATOM 939 C CA . LEU A 1 122 ? 1.270 -9.087 -1.306 1.00 88.38 122 LEU A CA 1
ATOM 940 C C . LEU A 1 122 ? 1.663 -9.022 0.180 1.00 88.38 122 LEU A C 1
ATOM 942 O O . LEU A 1 122 ? 2.309 -8.069 0.613 1.00 88.38 122 LEU A O 1
ATOM 946 N N . ILE A 1 123 ? 1.309 -10.049 0.954 1.00 91.25 123 ILE A N 1
ATOM 947 C CA . ILE A 1 123 ? 1.673 -10.148 2.369 1.00 91.25 123 ILE A CA 1
ATOM 948 C C . ILE A 1 123 ? 3.188 -10.277 2.542 1.00 91.25 123 ILE A C 1
ATOM 950 O O . ILE A 1 123 ? 3.737 -9.606 3.417 1.00 91.25 123 ILE A O 1
ATOM 954 N N . SER A 1 124 ? 3.885 -11.062 1.716 1.00 91.50 124 SER A N 1
ATOM 955 C CA . SER A 1 124 ? 5.347 -11.171 1.808 1.00 91.50 124 SER A CA 1
ATOM 956 C C . SER A 1 124 ? 6.047 -9.844 1.498 1.00 91.50 124 SER A C 1
ATOM 958 O O . SER A 1 124 ? 6.947 -9.446 2.236 1.00 91.50 124 SER A O 1
ATOM 960 N N . LEU A 1 125 ? 5.580 -9.097 0.492 1.00 90.94 125 LEU A N 1
ATOM 961 C CA . LEU A 1 125 ? 6.102 -7.764 0.170 1.00 90.94 125 LEU A CA 1
ATOM 962 C C . LEU A 1 125 ? 5.921 -6.771 1.321 1.00 90.94 125 LEU A C 1
ATOM 964 O O . LEU A 1 125 ? 6.850 -6.039 1.663 1.00 90.94 125 LEU A O 1
ATOM 968 N N . LEU A 1 126 ? 4.748 -6.772 1.958 1.00 90.88 126 LEU A N 1
ATOM 969 C CA . LEU A 1 126 ? 4.503 -5.948 3.143 1.00 90.88 126 LEU A CA 1
ATOM 970 C C . LEU A 1 126 ? 5.402 -6.362 4.313 1.00 90.88 126 LEU A C 1
ATOM 972 O O . LEU A 1 126 ? 5.969 -5.495 4.976 1.00 90.88 126 LEU A O 1
ATOM 976 N N . SER A 1 127 ? 5.579 -7.667 4.523 1.00 91.75 127 SER A N 1
ATOM 977 C CA . SER A 1 127 ? 6.413 -8.228 5.597 1.00 91.75 127 SER A CA 1
ATOM 978 C C . SER A 1 127 ? 7.898 -7.886 5.434 1.00 91.75 127 SER A C 1
ATOM 980 O O . SER A 1 127 ? 8.608 -7.727 6.420 1.00 91.75 127 SER A O 1
ATOM 982 N N . ASN A 1 128 ? 8.372 -7.696 4.199 1.00 90.06 128 ASN A N 1
ATOM 983 C CA . ASN A 1 128 ? 9.746 -7.257 3.939 1.00 90.06 128 ASN A CA 1
ATOM 984 C C . ASN A 1 128 ? 10.009 -5.811 4.396 1.00 90.06 128 ASN A C 1
ATOM 986 O O . ASN A 1 128 ? 11.156 -5.435 4.637 1.00 90.06 128 ASN A O 1
ATOM 990 N N . LYS A 1 129 ? 8.965 -4.976 4.483 1.00 90.06 129 LYS A N 1
ATOM 991 C CA . LYS A 1 129 ? 9.077 -3.552 4.840 1.00 90.06 129 LYS A CA 1
ATOM 992 C C . LYS A 1 129 ? 8.556 -3.229 6.233 1.00 90.06 129 LYS A C 1
ATOM 994 O O . LYS A 1 129 ? 9.006 -2.246 6.814 1.00 90.06 129 LYS A O 1
ATOM 999 N N . ILE A 1 130 ? 7.622 -4.004 6.766 1.00 91.69 130 ILE A N 1
ATOM 1000 C CA . ILE A 1 130 ? 6.974 -3.774 8.058 1.00 91.69 130 ILE A CA 1
ATOM 1001 C C . ILE A 1 130 ? 7.255 -4.983 8.941 1.00 91.69 130 ILE A C 1
ATOM 1003 O O . ILE A 1 130 ? 6.968 -6.100 8.534 1.00 91.69 130 ILE A O 1
ATOM 1007 N N . SER A 1 131 ? 7.784 -4.780 10.149 1.00 91.81 131 SER A N 1
ATOM 1008 C CA . SER A 1 131 ? 8.074 -5.896 11.063 1.00 91.81 131 SER A CA 1
ATOM 1009 C C . SER A 1 131 ? 6.906 -6.268 11.988 1.00 91.81 131 SER A C 1
ATOM 1011 O O . SER A 1 131 ? 6.955 -7.292 12.667 1.00 91.81 131 SER A O 1
ATOM 1013 N N . ASP A 1 132 ? 5.860 -5.439 12.059 1.00 92.75 132 ASP A N 1
ATOM 1014 C CA . ASP A 1 132 ? 4.724 -5.660 12.956 1.00 92.75 132 ASP A CA 1
ATOM 1015 C C . ASP A 1 132 ? 3.785 -6.754 12.424 1.00 92.75 132 ASP A C 1
ATOM 1017 O O . ASP A 1 132 ? 2.911 -6.517 11.585 1.00 92.75 132 ASP A O 1
ATOM 1021 N N . GLN A 1 133 ? 3.945 -7.958 12.970 1.00 91.00 133 GLN A N 1
ATOM 1022 C CA . GLN A 1 133 ? 3.175 -9.137 12.586 1.00 91.00 133 GLN A CA 1
ATOM 1023 C C . GLN A 1 133 ? 1.661 -8.974 12.800 1.00 91.00 133 GLN A C 1
ATOM 1025 O O . GLN A 1 133 ? 0.878 -9.382 11.944 1.00 91.00 133 GLN A O 1
ATOM 1030 N N . ARG A 1 134 ? 1.219 -8.335 13.894 1.00 91.62 134 ARG A N 1
ATOM 1031 C CA . ARG A 1 134 ? -0.224 -8.149 14.162 1.00 91.62 134 ARG A CA 1
ATOM 1032 C C . ARG A 1 134 ? -0.855 -7.212 13.141 1.00 91.62 134 ARG A C 1
ATOM 1034 O O . ARG A 1 134 ? -1.995 -7.408 12.720 1.00 91.62 134 ARG A O 1
ATOM 1041 N N . PHE A 1 135 ? -0.101 -6.202 12.718 1.00 91.81 135 PHE A N 1
ATOM 1042 C CA . PHE A 1 135 ? -0.521 -5.310 11.646 1.00 91.81 135 PHE A CA 1
ATOM 1043 C C . PHE A 1 135 ? -0.657 -6.046 10.308 1.00 91.81 135 PHE A C 1
ATOM 1045 O O . PHE A 1 135 ? -1.674 -5.898 9.627 1.00 91.81 135 PHE A O 1
ATOM 1052 N N . ILE A 1 136 ? 0.318 -6.887 9.959 1.00 92.25 136 ILE A N 1
ATOM 1053 C CA . ILE A 1 136 ? 0.278 -7.701 8.735 1.00 92.25 136 ILE A CA 1
ATOM 1054 C C . ILE A 1 136 ? -0.902 -8.680 8.768 1.00 92.25 136 ILE A C 1
ATOM 1056 O O . ILE A 1 136 ? -1.632 -8.807 7.784 1.00 92.25 136 ILE A O 1
ATOM 1060 N N . GLU A 1 137 ? -1.147 -9.329 9.905 1.00 91.00 137 GLU A N 1
ATOM 1061 C CA . GLU A 1 137 ? -2.288 -10.227 10.095 1.00 91.00 137 GLU A CA 1
ATOM 1062 C C . GLU A 1 137 ? -3.624 -9.508 9.934 1.00 91.00 137 GLU A C 1
ATOM 1064 O O . GLU A 1 137 ? -4.535 -10.045 9.302 1.00 91.00 137 GLU A O 1
ATOM 1069 N N . LEU A 1 138 ? -3.749 -8.279 10.444 1.00 90.56 138 LEU A N 1
ATOM 1070 C CA . LEU A 1 138 ? -4.949 -7.472 10.240 1.00 90.56 138 LEU A CA 1
ATOM 1071 C C . LEU A 1 138 ? -5.178 -7.178 8.754 1.00 90.56 138 LEU A C 1
ATOM 1073 O O . LEU A 1 138 ? -6.305 -7.321 8.272 1.00 90.56 138 LEU A O 1
ATOM 1077 N N . ILE A 1 139 ? -4.121 -6.830 8.011 1.00 88.94 139 ILE A N 1
ATOM 1078 C CA . ILE A 1 139 ? -4.213 -6.669 6.556 1.00 88.94 139 ILE A CA 1
ATOM 1079 C C . ILE A 1 139 ? -4.656 -7.988 5.924 1.00 88.94 139 ILE A C 1
ATOM 1081 O O . ILE A 1 139 ? -5.625 -7.986 5.168 1.00 88.94 139 ILE A O 1
ATOM 1085 N N . ARG A 1 140 ? -4.047 -9.122 6.283 1.00 88.56 140 ARG A N 1
ATOM 1086 C CA . ARG A 1 140 ? -4.419 -10.444 5.751 1.00 88.56 140 ARG A CA 1
ATOM 1087 C C . ARG A 1 140 ? -5.888 -10.785 6.005 1.00 88.56 140 ARG A C 1
ATOM 1089 O O . ARG A 1 140 ? -6.576 -11.230 5.089 1.00 88.56 140 ARG A O 1
ATOM 1096 N N . LYS A 1 141 ? -6.399 -10.514 7.211 1.00 86.44 141 LYS A N 1
ATOM 1097 C CA . LYS A 1 141 ? -7.827 -10.661 7.540 1.00 86.44 141 LYS A CA 1
ATOM 1098 C C . LYS A 1 141 ? -8.708 -9.776 6.657 1.00 86.44 141 LYS A C 1
ATOM 1100 O O . LYS A 1 141 ? -9.784 -10.212 6.262 1.00 86.44 141 LYS A O 1
ATOM 1105 N N . SER A 1 142 ? -8.259 -8.562 6.324 1.00 83.25 142 SER A N 1
ATOM 1106 C CA . SER A 1 142 ? -8.992 -7.674 5.413 1.00 83.25 142 SER A CA 1
ATOM 1107 C C . SER A 1 142 ? -9.052 -8.218 3.981 1.00 83.25 142 SER A C 1
ATOM 1109 O O . SER A 1 142 ? -10.113 -8.154 3.362 1.00 83.25 142 SER A O 1
ATOM 1111 N N . LEU A 1 143 ? -7.963 -8.820 3.478 1.00 79.88 143 LEU A N 1
ATOM 1112 C CA . LEU A 1 143 ? -7.939 -9.455 2.153 1.00 79.88 143 LEU A CA 1
ATOM 1113 C C . LEU A 1 143 ? -8.887 -10.667 2.111 1.00 79.88 143 LEU A C 1
ATOM 1115 O O . LEU A 1 143 ? -9.632 -10.848 1.155 1.00 79.88 143 LEU A O 1
ATOM 1119 N N . ASN A 1 144 ? -8.911 -11.460 3.186 1.00 78.88 144 ASN A N 1
ATOM 1120 C CA . ASN A 1 144 ? -9.686 -12.701 3.277 1.00 78.88 144 ASN A CA 1
ATOM 1121 C C . ASN A 1 144 ? -11.170 -12.504 3.633 1.00 78.88 144 ASN A C 1
ATOM 1123 O O . ASN A 1 144 ? -11.922 -13.478 3.672 1.00 78.88 144 ASN A O 1
ATOM 1127 N N . ALA A 1 145 ? -11.623 -11.274 3.900 1.00 72.94 145 ALA A N 1
ATOM 1128 C CA . ALA A 1 145 ? -13.007 -11.014 4.312 1.00 72.94 145 ALA A CA 1
ATOM 1129 C C . ALA A 1 145 ? -14.041 -11.404 3.233 1.00 72.94 145 ALA A C 1
ATOM 1131 O O . ALA A 1 145 ? -15.212 -11.643 3.541 1.00 72.94 145 ALA A O 1
ATOM 1132 N N . GLY A 1 146 ? -13.593 -11.503 1.977 1.00 69.31 146 GLY A N 1
ATOM 1133 C CA . GLY A 1 146 ? -14.384 -11.873 0.812 1.00 69.31 146 GLY A CA 1
ATOM 1134 C C . GLY A 1 146 ? -15.464 -10.858 0.419 1.00 69.31 146 GLY A C 1
ATOM 1135 O O . GLY A 1 146 ? -15.558 -9.762 0.970 1.00 69.31 146 GLY A O 1
ATOM 1136 N N . TYR A 1 147 ? -16.311 -11.211 -0.548 1.00 68.88 147 TYR A N 1
ATOM 1137 C CA . TYR A 1 147 ? -17.433 -10.381 -0.982 1.00 68.88 147 TYR A CA 1
ATOM 1138 C C . TYR A 1 147 ? -18.725 -11.189 -1.099 1.00 68.88 147 TYR A C 1
ATOM 1140 O O . TYR A 1 147 ? -18.735 -12.398 -1.331 1.00 68.88 147 TYR A O 1
ATOM 1148 N N . LEU A 1 148 ? -19.840 -10.483 -0.955 1.00 66.12 148 LEU A N 1
ATOM 1149 C CA . LEU A 1 148 ? -21.183 -10.989 -1.161 1.00 66.12 148 LEU A CA 1
ATOM 1150 C C . LEU A 1 148 ? -21.694 -10.511 -2.524 1.00 66.12 148 LEU A C 1
ATOM 1152 O O . LEU A 1 148 ? -21.669 -9.314 -2.828 1.00 66.12 148 LEU A O 1
ATOM 1156 N N . PHE A 1 149 ? -22.155 -11.453 -3.346 1.00 64.25 149 PHE A N 1
ATOM 1157 C CA . PHE A 1 149 ? -22.731 -11.194 -4.666 1.00 64.25 149 PHE A CA 1
ATOM 1158 C C . PHE A 1 149 ? -24.044 -11.965 -4.796 1.00 64.25 149 PHE A C 1
ATOM 1160 O O . PHE A 1 149 ? -24.061 -13.166 -4.564 1.00 64.25 149 PHE A O 1
ATOM 1167 N N . LYS A 1 150 ? -25.150 -11.289 -5.143 1.00 61.91 150 LYS A N 1
ATOM 1168 C CA . LYS A 1 150 ? -26.486 -11.910 -5.292 1.00 61.91 150 LYS A CA 1
ATOM 1169 C C . LYS A 1 150 ? -26.853 -12.873 -4.141 1.00 61.91 150 LYS A C 1
ATOM 1171 O O . LYS A 1 150 ? -27.280 -13.995 -4.387 1.00 61.91 150 LYS A O 1
ATOM 1176 N N . TYR A 1 151 ? -26.638 -12.452 -2.891 1.00 59.41 151 TYR A N 1
ATOM 1177 C CA . TYR A 1 151 ? -26.923 -13.238 -1.674 1.00 59.41 151 TYR A CA 1
ATOM 1178 C C . TYR A 1 151 ? -26.132 -14.548 -1.510 1.00 59.41 151 TYR A C 1
ATOM 1180 O O . TYR A 1 151 ? -26.312 -15.245 -0.517 1.00 59.41 151 TYR A O 1
ATOM 1188 N N . THR A 1 152 ? -25.203 -14.858 -2.416 1.00 56.84 152 THR A N 1
ATOM 1189 C CA . THR A 1 152 ? -24.260 -15.969 -2.269 1.00 56.84 152 THR A CA 1
ATOM 1190 C C . THR A 1 152 ? -22.927 -15.446 -1.739 1.00 56.84 152 THR A C 1
ATOM 1192 O O . THR A 1 152 ? -22.346 -14.489 -2.265 1.00 56.84 152 THR A O 1
ATOM 1195 N N . ARG A 1 153 ? -22.444 -16.062 -0.655 1.00 51.38 153 ARG A N 1
ATOM 1196 C CA . ARG A 1 153 ? -21.113 -15.797 -0.104 1.00 51.38 153 ARG A CA 1
ATOM 1197 C C . ARG A 1 153 ? -20.104 -16.584 -0.931 1.00 51.38 153 ARG A C 1
ATOM 1199 O O . ARG A 1 153 ? -20.157 -17.809 -0.941 1.00 51.38 153 ARG A O 1
ATOM 1206 N N . LYS A 1 154 ? -19.194 -15.894 -1.616 1.00 56.22 154 LYS A N 1
ATOM 1207 C CA . LYS A 1 154 ? -18.013 -16.534 -2.202 1.00 56.22 154 LYS A CA 1
ATOM 1208 C C . LYS A 1 154 ? -16.844 -16.345 -1.242 1.00 56.22 154 LYS A C 1
ATOM 1210 O O . LYS A 1 154 ? -16.593 -15.226 -0.805 1.00 56.22 154 LYS A O 1
ATOM 1215 N N . THR A 1 155 ? -16.191 -17.439 -0.869 1.00 49.75 155 THR A N 1
ATOM 1216 C CA . THR A 1 155 ? -14.997 -17.452 -0.004 1.00 49.75 155 THR A CA 1
ATOM 1217 C C . THR A 1 155 ? -13.709 -17.596 -0.806 1.00 49.75 155 THR A C 1
ATOM 1219 O O . THR A 1 155 ? -12.662 -17.157 -0.346 1.00 49.75 155 THR A O 1
ATOM 1222 N N . ASP A 1 156 ? -13.801 -18.144 -2.019 1.00 44.12 156 ASP A N 1
ATOM 1223 C CA . ASP A 1 156 ? -12.664 -18.362 -2.913 1.00 44.12 156 ASP A CA 1
ATOM 1224 C C . ASP A 1 156 ? -12.402 -17.078 -3.691 1.00 44.12 156 ASP A C 1
ATOM 1226 O O . ASP A 1 156 ? -12.939 -16.853 -4.780 1.00 44.12 156 ASP A O 1
ATOM 1230 N N . ILE A 1 157 ? -11.682 -16.154 -3.063 1.00 50.69 157 ILE A N 1
ATOM 1231 C CA . ILE A 1 157 ? -11.431 -14.841 -3.643 1.00 50.69 157 ILE A CA 1
ATOM 1232 C C . ILE A 1 157 ? -9.931 -14.608 -3.635 1.00 50.69 157 ILE A C 1
ATOM 123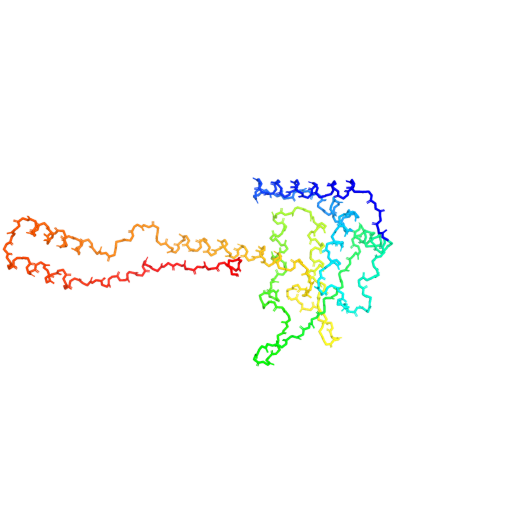4 O O . ILE A 1 157 ? -9.316 -14.344 -2.604 1.00 50.69 157 ILE A O 1
ATOM 1238 N N . ILE A 1 158 ? -9.363 -14.727 -4.829 1.00 44.81 158 ILE A N 1
ATOM 1239 C CA . ILE A 1 158 ? -8.172 -13.979 -5.197 1.00 44.81 158 ILE A CA 1
ATOM 1240 C C . ILE A 1 158 ? -8.617 -12.499 -5.252 1.00 44.81 158 ILE A C 1
ATOM 1242 O O . ILE A 1 158 ? -9.703 -12.197 -5.752 1.00 44.81 158 ILE A O 1
ATOM 1246 N N . GLY A 1 159 ? -7.847 -11.592 -4.649 1.00 44.34 159 GLY A N 1
ATOM 1247 C CA . GLY A 1 159 ? -8.153 -10.158 -4.569 1.00 44.34 159 GLY A CA 1
ATOM 1248 C C . GLY A 1 159 ? -8.912 -9.683 -3.316 1.00 44.34 159 GLY A C 1
ATOM 1249 O O . GLY A 1 159 ? -9.482 -10.451 -2.546 1.00 44.34 159 GLY A O 1
ATOM 1250 N N . THR A 1 160 ? -8.938 -8.364 -3.083 1.00 42.62 160 THR A N 1
ATOM 1251 C CA . THR A 1 160 ? -9.623 -7.789 -1.906 1.00 42.62 160 THR A CA 1
ATOM 1252 C C . THR A 1 160 ? -11.117 -7.559 -2.119 1.00 42.62 160 THR A C 1
ATOM 1254 O O . THR A 1 160 ? -11.512 -7.120 -3.202 1.00 42.62 160 THR A O 1
ATOM 1257 N N . PRO A 1 161 ? -11.929 -7.648 -1.049 1.00 46.25 161 PRO A N 1
ATOM 1258 C CA . PRO A 1 161 ? -13.293 -7.132 -1.020 1.00 46.25 161 PRO A CA 1
ATOM 1259 C C . PRO A 1 161 ? -13.368 -5.682 -1.502 1.00 46.25 161 PRO A C 1
ATOM 1261 O O . PRO A 1 161 ? -12.781 -4.769 -0.911 1.00 46.25 161 PRO A O 1
ATOM 1264 N N . GLN A 1 162 ? -14.125 -5.449 -2.570 1.00 49.28 162 GLN A N 1
ATOM 1265 C CA . GLN A 1 162 ? -14.272 -4.111 -3.110 1.00 49.28 162 GLN A CA 1
ATOM 1266 C C . GLN A 1 162 ? -15.182 -3.235 -2.233 1.00 49.28 162 GLN A C 1
ATOM 1268 O O . GLN A 1 162 ? -16.262 -3.653 -1.818 1.00 49.28 162 GLN A O 1
ATOM 1273 N N . GLY A 1 163 ? -14.728 -2.003 -1.990 1.00 49.59 163 GLY A N 1
ATOM 1274 C CA . GLY A 1 163 ? -15.333 -1.021 -1.086 1.00 49.59 163 GLY A CA 1
ATOM 1275 C C . GLY A 1 163 ? -14.387 -0.621 0.048 1.00 49.59 163 GLY A C 1
ATOM 1276 O O . GLY A 1 163 ? -14.641 0.359 0.745 1.00 49.59 163 GLY A O 1
ATOM 1277 N N . SER A 1 164 ? -13.271 -1.342 0.209 1.00 58.50 164 SER A N 1
ATOM 1278 C CA . SER A 1 164 ? -12.216 -0.967 1.144 1.00 58.50 164 SER A CA 1
ATOM 1279 C C . SER A 1 164 ? -11.391 0.200 0.583 1.00 58.50 164 SER A C 1
ATOM 1281 O O . SER A 1 164 ? -10.941 0.186 -0.562 1.00 58.50 164 SER A O 1
ATOM 1283 N N . ILE A 1 165 ? -11.162 1.215 1.412 1.00 65.69 165 ILE A N 1
ATOM 1284 C CA . ILE A 1 165 ? -10.334 2.392 1.087 1.00 65.69 165 ILE A CA 1
ATOM 1285 C C . ILE A 1 165 ? -8.857 2.000 0.898 1.00 65.69 165 ILE A C 1
ATOM 1287 O O . ILE A 1 165 ? -8.069 2.747 0.325 1.00 65.69 165 ILE A O 1
ATOM 1291 N N . ILE A 1 166 ? -8.486 0.809 1.366 1.00 73.44 166 ILE A N 1
ATOM 1292 C CA . ILE A 1 166 ? -7.113 0.313 1.416 1.00 73.44 166 ILE A CA 1
ATOM 1293 C C . ILE A 1 166 ? -6.718 -0.361 0.091 1.00 73.44 166 ILE A C 1
ATOM 1295 O O . ILE A 1 166 ? -5.542 -0.341 -0.269 1.00 73.44 166 ILE A O 1
ATOM 1299 N N . SER A 1 167 ? -7.679 -0.893 -0.674 1.00 74.94 167 SER A N 1
ATOM 1300 C CA . SER A 1 167 ? -7.402 -1.643 -1.907 1.00 74.94 167 SER A CA 1
ATOM 1301 C C . SER A 1 167 ? -6.541 -0.865 -2.915 1.00 74.94 167 SER A C 1
ATOM 1303 O O . SER A 1 167 ? -5.503 -1.390 -3.303 1.00 74.94 167 SER A O 1
ATOM 1305 N N . PRO A 1 168 ? -6.841 0.397 -3.291 1.00 77.44 168 PRO A N 1
ATOM 1306 C CA . PRO A 1 168 ? -6.002 1.129 -4.248 1.00 77.44 168 PRO A CA 1
ATOM 1307 C C . PRO A 1 168 ? -4.547 1.300 -3.785 1.00 77.44 168 PRO A C 1
ATOM 1309 O O . PRO A 1 168 ? -3.625 1.242 -4.592 1.00 77.44 168 PRO A O 1
ATOM 1312 N N . ILE A 1 169 ? -4.327 1.461 -2.476 1.00 82.31 169 ILE A N 1
ATOM 1313 C CA . ILE A 1 169 ? -2.984 1.611 -1.899 1.00 82.31 169 ILE A CA 1
ATOM 1314 C C . ILE A 1 169 ? -2.213 0.293 -2.014 1.00 82.31 169 ILE A C 1
ATOM 1316 O O . ILE A 1 169 ? -1.061 0.286 -2.441 1.00 82.31 169 ILE A O 1
ATOM 1320 N N . LEU A 1 170 ? -2.857 -0.826 -1.677 1.00 82.50 170 LEU A N 1
ATOM 1321 C CA . LEU A 1 170 ? -2.254 -2.154 -1.801 1.00 82.50 170 LEU A CA 1
ATOM 1322 C C . LEU A 1 170 ? -1.943 -2.519 -3.259 1.00 82.50 170 LEU A C 1
ATOM 1324 O O . LEU A 1 170 ? -0.936 -3.177 -3.507 1.00 82.50 170 LEU A O 1
ATOM 1328 N N . ALA A 1 171 ? -2.760 -2.051 -4.212 1.00 80.81 171 ALA A N 1
ATOM 1329 C CA . ALA A 1 171 ? -2.531 -2.262 -5.646 1.00 80.81 171 ALA A CA 1
ATOM 1330 C C . ALA A 1 171 ? -1.195 -1.650 -6.046 1.00 80.81 171 ALA A C 1
ATOM 1332 O O . ALA A 1 171 ? -0.356 -2.308 -6.650 1.00 80.81 171 ALA A O 1
ATOM 1333 N N . ASN A 1 172 ? -1.001 -0.393 -5.654 1.00 84.56 172 ASN A N 1
ATOM 1334 C CA . ASN A 1 172 ? 0.182 0.371 -6.004 1.00 84.56 172 ASN A CA 1
ATOM 1335 C C . ASN A 1 172 ? 1.438 -0.220 -5.361 1.00 84.56 172 ASN A C 1
ATOM 1337 O O . ASN A 1 172 ? 2.477 -0.264 -6.006 1.00 84.56 172 ASN A O 1
ATOM 1341 N N . ILE A 1 173 ? 1.341 -0.725 -4.124 1.00 85.75 173 ILE A N 1
ATOM 1342 C CA . ILE A 1 173 ? 2.457 -1.428 -3.473 1.00 85.75 173 ILE A CA 1
ATOM 1343 C C . ILE A 1 173 ? 2.833 -2.688 -4.261 1.00 85.75 173 ILE A C 1
ATOM 1345 O O . ILE A 1 173 ? 4.011 -2.919 -4.508 1.00 85.75 173 ILE A O 1
ATOM 1349 N N . TYR A 1 174 ? 1.849 -3.485 -4.681 1.00 86.25 174 TYR A N 1
AT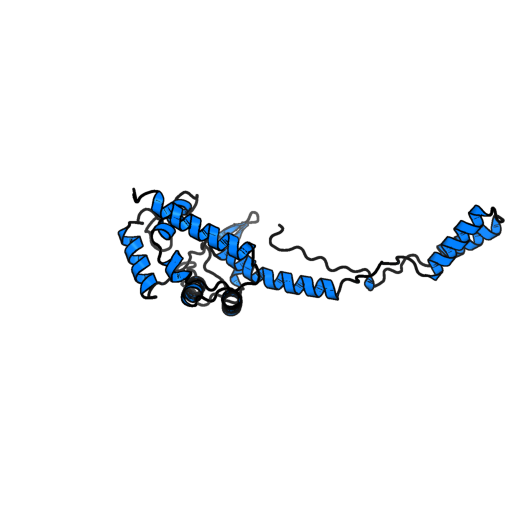OM 1350 C CA . TYR A 1 174 ? 2.106 -4.697 -5.460 1.00 86.25 174 TYR A CA 1
ATOM 1351 C C . TYR A 1 174 ? 2.684 -4.390 -6.849 1.00 86.25 174 TYR A C 1
ATOM 1353 O O . TYR A 1 174 ? 3.669 -4.996 -7.264 1.00 86.25 174 TYR A O 1
ATOM 1361 N N . LEU A 1 175 ? 2.085 -3.436 -7.568 1.00 85.38 175 LEU A N 1
ATOM 1362 C CA . LEU A 1 175 ? 2.500 -3.059 -8.921 1.00 85.38 175 LEU A CA 1
ATOM 1363 C C . LEU A 1 175 ? 3.864 -2.365 -8.947 1.00 85.38 175 LEU A C 1
ATOM 1365 O O . LEU A 1 175 ? 4.558 -2.453 -9.953 1.00 85.38 175 LEU A O 1
ATOM 1369 N N . HIS A 1 176 ? 4.298 -1.759 -7.841 1.00 86.75 176 HIS A N 1
ATOM 1370 C CA . HIS A 1 176 ? 5.638 -1.189 -7.749 1.00 86.75 176 HIS A CA 1
ATOM 1371 C C . HIS A 1 176 ? 6.744 -2.230 -7.988 1.00 86.75 176 HIS A C 1
ATOM 1373 O O . HIS A 1 176 ? 7.738 -1.933 -8.642 1.00 86.75 176 HIS A O 1
ATOM 1379 N N . GLU A 1 177 ? 6.570 -3.468 -7.523 1.00 85.31 177 GLU A N 1
ATOM 1380 C CA . GLU A 1 177 ? 7.543 -4.540 -7.780 1.00 85.31 177 GLU A CA 1
ATOM 1381 C C . GLU A 1 177 ? 7.594 -4.926 -9.263 1.00 85.31 177 GLU A C 1
ATOM 1383 O O . GLU A 1 177 ? 8.665 -5.200 -9.808 1.00 85.31 177 GLU A O 1
ATOM 1388 N N . LEU A 1 178 ? 6.442 -4.893 -9.943 1.00 84.94 178 LEU A N 1
ATOM 1389 C CA . LEU A 1 178 ? 6.383 -5.062 -11.393 1.00 84.94 178 LEU A CA 1
ATOM 1390 C C . LEU A 1 178 ? 7.103 -3.907 -12.104 1.00 84.94 178 LEU A C 1
ATOM 1392 O O . LEU A 1 178 ? 7.866 -4.154 -13.037 1.00 84.94 178 LEU A O 1
ATOM 1396 N N . ASP A 1 179 ? 6.913 -2.670 -11.638 1.00 87.44 179 ASP A N 1
ATOM 1397 C CA . ASP A 1 179 ? 7.608 -1.500 -12.179 1.00 87.44 179 ASP A CA 1
ATOM 1398 C C . ASP A 1 179 ? 9.129 -1.661 -12.060 1.00 87.44 179 ASP A C 1
ATOM 1400 O O . ASP A 1 179 ? 9.842 -1.462 -13.043 1.00 87.44 179 ASP A O 1
ATOM 1404 N N . LEU A 1 180 ? 9.634 -2.073 -10.891 1.00 87.62 180 LEU A N 1
ATOM 1405 C CA . LEU A 1 180 ? 11.065 -2.309 -10.669 1.00 87.62 180 LEU A CA 1
ATOM 1406 C C . LEU A 1 180 ? 11.615 -3.402 -11.592 1.00 87.62 180 LEU A C 1
ATOM 1408 O O . LEU A 1 180 ? 12.698 -3.247 -12.164 1.00 87.62 180 LEU A O 1
ATOM 1412 N N . PHE A 1 181 ? 10.861 -4.486 -11.778 1.00 88.00 181 PHE A N 1
ATOM 1413 C CA . PHE A 1 181 ? 11.232 -5.560 -12.693 1.00 88.00 181 PHE A CA 1
ATOM 1414 C C . PHE A 1 181 ? 11.321 -5.072 -14.145 1.00 88.00 181 PHE A C 1
ATOM 1416 O O . PHE A 1 181 ? 12.317 -5.328 -14.824 1.00 88.00 181 PHE A O 1
ATOM 1423 N N . ILE A 1 182 ? 10.325 -4.318 -14.615 1.00 86.12 182 ILE A N 1
ATOM 1424 C CA . ILE A 1 182 ? 10.314 -3.789 -15.983 1.00 86.12 182 ILE A CA 1
ATOM 1425 C C . ILE A 1 182 ? 11.400 -2.728 -16.172 1.00 86.12 182 ILE A C 1
ATOM 1427 O O . ILE A 1 182 ? 12.028 -2.686 -17.228 1.00 86.12 182 ILE A O 1
ATOM 1431 N N . MET A 1 183 ? 11.682 -1.906 -15.159 1.00 86.75 183 MET A N 1
ATOM 1432 C CA . MET A 1 183 ? 12.798 -0.958 -15.192 1.00 86.75 183 MET A CA 1
ATOM 1433 C C . MET A 1 183 ? 14.142 -1.674 -15.340 1.00 86.75 183 MET A C 1
ATOM 1435 O O . MET A 1 183 ? 14.956 -1.261 -16.162 1.00 86.75 183 MET A O 1
ATOM 1439 N N . LYS A 1 184 ? 14.349 -2.779 -14.616 1.00 88.81 184 LYS A N 1
ATOM 1440 C CA . LYS A 1 184 ? 15.550 -3.607 -14.766 1.00 88.81 184 LYS A CA 1
ATOM 1441 C C . LYS A 1 184 ? 15.652 -4.203 -16.172 1.00 88.81 184 LYS A C 1
ATOM 1443 O O . LYS A 1 184 ? 16.697 -4.088 -16.803 1.00 88.81 184 LYS A O 1
ATOM 1448 N N . LEU A 1 185 ? 14.563 -4.775 -16.690 1.00 86.75 185 LEU A N 1
ATOM 1449 C CA . LEU A 1 185 ? 14.527 -5.296 -18.061 1.00 86.75 185 LEU A CA 1
ATOM 1450 C C . LEU A 1 185 ? 14.799 -4.208 -19.097 1.00 86.75 185 LEU A C 1
ATOM 1452 O O . LEU A 1 185 ? 15.498 -4.448 -20.074 1.00 86.75 185 LEU A O 1
ATOM 1456 N N . LYS A 1 186 ? 14.271 -3.003 -18.884 1.00 84.81 186 LYS A N 1
ATOM 1457 C CA . LYS A 1 186 ? 14.529 -1.854 -19.745 1.00 84.81 186 LYS A CA 1
ATOM 1458 C C . LYS A 1 186 ? 16.001 -1.461 -19.717 1.00 84.81 186 LYS A C 1
ATOM 1460 O O . LYS A 1 186 ? 16.563 -1.201 -20.770 1.00 84.81 186 LYS A O 1
ATOM 1465 N N . ASP A 1 187 ? 16.632 -1.458 -18.548 1.00 84.50 187 ASP A N 1
ATOM 1466 C CA . ASP A 1 187 ? 18.063 -1.180 -18.418 1.00 84.50 187 ASP A CA 1
ATOM 1467 C C . ASP A 1 187 ? 18.953 -2.239 -19.082 1.00 84.50 187 ASP A C 1
ATOM 1469 O O . ASP A 1 187 ? 20.051 -1.903 -19.531 1.00 84.50 187 ASP A O 1
ATOM 1473 N N . GLU A 1 188 ? 18.508 -3.496 -19.121 1.00 84.88 188 GLU A N 1
ATOM 1474 C CA . GLU A 1 188 ? 19.193 -4.601 -19.804 1.00 84.88 188 GLU A CA 1
ATOM 1475 C C . GLU A 1 188 ? 18.959 -4.580 -21.324 1.00 84.88 188 GLU A C 1
ATOM 1477 O O . GLU A 1 188 ? 19.873 -4.865 -22.096 1.00 84.88 188 GLU A O 1
ATOM 1482 N N . PHE A 1 189 ? 17.746 -4.228 -21.757 1.00 80.12 189 PHE A N 1
ATOM 1483 C CA . PHE A 1 189 ? 17.330 -4.234 -23.159 1.00 80.12 189 PHE A CA 1
ATOM 1484 C C . PHE A 1 189 ? 17.755 -2.970 -23.918 1.00 80.12 189 PHE A C 1
ATOM 1486 O O . PHE A 1 189 ? 18.179 -3.049 -25.073 1.00 80.12 189 PHE A O 1
ATOM 1493 N N . ASP A 1 190 ? 17.644 -1.793 -23.294 1.00 78.31 190 ASP A N 1
ATOM 1494 C CA . ASP A 1 190 ? 17.948 -0.523 -23.945 1.00 78.31 190 ASP A CA 1
ATOM 1495 C C . ASP A 1 190 ? 19.465 -0.364 -24.114 1.00 78.31 190 ASP A C 1
ATOM 1497 O O . ASP A 1 190 ? 20.234 -0.257 -23.155 1.00 78.31 190 ASP A O 1
ATOM 1501 N N . PHE A 1 191 ? 19.915 -0.255 -25.365 1.00 70.81 191 PHE A N 1
ATOM 1502 C CA . PHE A 1 191 ? 21.313 0.042 -25.657 1.00 70.81 191 PHE A CA 1
ATOM 1503 C C . PHE A 1 191 ? 21.694 1.437 -25.118 1.00 70.81 191 PHE A C 1
ATOM 1505 O O . PHE A 1 191 ? 21.140 2.459 -25.542 1.00 70.81 191 PHE A O 1
ATOM 1512 N N . LYS A 1 192 ? 22.664 1.477 -24.188 1.00 66.75 192 LYS A N 1
ATOM 1513 C CA . LYS A 1 192 ? 23.112 2.685 -23.455 1.00 66.75 192 LYS A CA 1
ATOM 1514 C C . LYS A 1 192 ? 24.155 3.537 -24.196 1.00 66.75 192 LYS A C 1
ATOM 1516 O O . LYS A 1 192 ? 24.568 4.583 -23.698 1.00 66.75 192 LYS A O 1
ATOM 1521 N N . GLY A 1 193 ? 24.611 3.104 -25.372 1.00 64.06 193 GLY A N 1
ATOM 1522 C CA . GLY A 1 193 ? 25.594 3.835 -26.174 1.00 64.06 193 GLY A CA 1
ATOM 1523 C C . GLY A 1 193 ? 24.984 4.945 -27.037 1.00 64.06 193 GLY A C 1
ATOM 1524 O O . GLY A 1 193 ? 23.770 5.052 -27.215 1.00 64.06 193 GLY A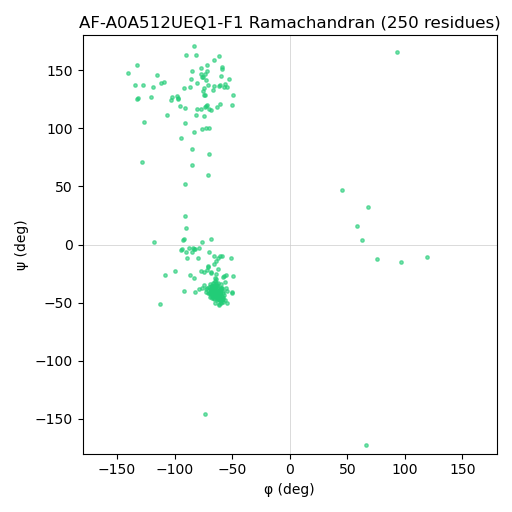 O 1
ATOM 1525 N N . LYS A 1 194 ? 25.846 5.773 -27.640 1.00 55.06 194 LYS A N 1
ATOM 1526 C CA . LYS A 1 194 ? 25.414 6.708 -28.686 1.00 55.06 194 LYS A CA 1
ATOM 1527 C C . LYS A 1 194 ? 25.046 5.911 -29.934 1.00 55.06 194 LYS A C 1
ATOM 1529 O O . LYS A 1 194 ? 25.911 5.294 -30.552 1.00 55.06 194 LYS A O 1
ATOM 1534 N N . TYR A 1 195 ? 23.781 5.967 -30.331 1.00 55.88 195 TYR A N 1
ATOM 1535 C CA . TYR A 1 195 ? 23.348 5.435 -31.616 1.00 55.88 195 TYR A CA 1
ATOM 1536 C C . TYR A 1 195 ? 24.073 6.169 -32.746 1.00 55.88 195 TYR A C 1
ATOM 1538 O O . TYR A 1 195 ? 23.961 7.388 -32.894 1.00 55.88 195 TYR A O 1
ATOM 1546 N N . SER A 1 196 ? 24.814 5.428 -33.565 1.00 53.53 196 SER A N 1
ATOM 1547 C CA . SER A 1 196 ? 25.178 5.901 -34.890 1.00 53.53 196 SER A CA 1
ATOM 1548 C C . SER A 1 196 ? 24.107 5.427 -35.858 1.00 53.53 196 SER A C 1
ATOM 1550 O O . SER A 1 196 ? 24.085 4.258 -36.218 1.00 53.53 196 SER A O 1
ATOM 1552 N N . PHE A 1 197 ? 23.230 6.333 -36.293 1.00 54.53 197 PHE A N 1
ATOM 1553 C CA . PHE A 1 197 ? 22.253 6.048 -37.356 1.00 54.53 197 PHE A CA 1
ATOM 1554 C C . PHE A 1 197 ? 22.912 5.699 -38.701 1.00 54.53 197 PHE A C 1
ATOM 1556 O O . PHE A 1 197 ? 22.239 5.251 -39.620 1.00 54.53 197 PHE A O 1
ATOM 1563 N N . TYR A 1 198 ? 24.223 5.923 -38.821 1.00 59.25 198 TYR A N 1
ATOM 1564 C CA . TYR A 1 198 ? 24.977 5.770 -40.053 1.00 59.25 198 TYR A CA 1
ATOM 1565 C C . TYR A 1 198 ? 26.189 4.868 -39.836 1.00 59.25 198 TYR A C 1
ATOM 1567 O O . TYR A 1 198 ? 26.916 5.023 -38.853 1.00 59.25 198 TYR A O 1
ATOM 1575 N N . ASP A 1 199 ? 26.439 3.967 -40.778 1.00 66.75 199 ASP A N 1
ATOM 1576 C CA . ASP A 1 199 ? 27.658 3.161 -40.806 1.00 66.75 199 ASP A CA 1
ATOM 1577 C C . ASP A 1 199 ? 28.918 4.057 -40.880 1.00 66.75 199 ASP A C 1
ATOM 1579 O O . ASP A 1 199 ? 28.889 5.177 -41.411 1.00 66.75 199 ASP A O 1
ATOM 1583 N N . SER A 1 200 ? 30.044 3.559 -40.363 1.00 72.69 200 SER A N 1
ATOM 1584 C CA . SER A 1 200 ? 31.372 4.173 -40.485 1.00 72.69 200 SER A CA 1
ATOM 1585 C C . SER A 1 200 ? 31.680 4.528 -41.945 1.00 72.69 200 SER A C 1
ATOM 1587 O O . SER A 1 200 ? 32.140 5.636 -42.248 1.00 72.69 200 SER A O 1
ATOM 1589 N N . LYS A 1 201 ? 31.307 3.640 -42.878 1.00 77.62 201 LYS A N 1
ATOM 1590 C CA . LYS A 1 201 ? 31.466 3.857 -44.318 1.00 77.62 201 LYS A CA 1
ATOM 1591 C C . LYS A 1 201 ? 30.591 5.002 -44.838 1.00 77.62 201 LYS A C 1
ATOM 1593 O O . LYS A 1 201 ? 31.124 5.894 -45.499 1.00 77.62 2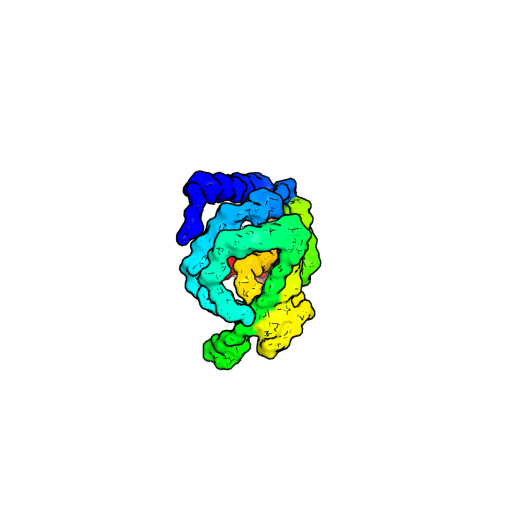01 LYS A O 1
ATOM 1598 N N . TYR A 1 202 ? 29.310 5.061 -44.459 1.00 80.19 202 TYR A N 1
ATOM 1599 C CA . TYR A 1 202 ? 28.408 6.170 -44.814 1.00 80.19 202 TYR A CA 1
ATOM 1600 C C . TYR A 1 202 ? 28.952 7.522 -44.325 1.00 80.19 202 TYR A C 1
ATOM 1602 O O . TYR A 1 202 ? 29.044 8.478 -45.099 1.00 80.19 202 TYR A O 1
ATOM 1610 N N . ARG A 1 203 ? 29.395 7.598 -43.060 1.00 78.19 203 ARG A N 1
ATOM 1611 C CA . ARG A 1 203 ? 30.005 8.816 -42.494 1.00 78.19 203 ARG A CA 1
ATOM 1612 C C . ARG A 1 203 ? 31.274 9.213 -43.236 1.00 78.19 203 ARG A C 1
ATOM 1614 O O . ARG A 1 203 ? 31.472 10.393 -43.517 1.00 78.19 203 ARG A O 1
ATOM 1621 N N . SER A 1 204 ? 32.124 8.249 -43.585 1.00 84.50 204 SER A N 1
ATOM 1622 C CA . SER A 1 204 ? 33.358 8.522 -44.326 1.00 84.50 204 SER A CA 1
ATOM 1623 C C . SER A 1 204 ? 33.077 9.168 -45.691 1.00 84.50 204 SER A C 1
ATOM 1625 O O . SER A 1 204 ? 33.719 10.162 -46.036 1.00 84.50 204 SER A O 1
ATOM 1627 N N . ILE A 1 205 ? 32.071 8.674 -46.424 1.00 84.69 205 ILE A N 1
ATOM 1628 C CA . ILE A 1 205 ? 31.651 9.206 -47.728 1.00 84.69 205 ILE A CA 1
ATOM 1629 C C . ILE A 1 205 ? 31.029 10.596 -47.551 1.00 84.69 205 ILE A C 1
ATOM 1631 O O . ILE A 1 205 ? 31.374 11.523 -48.285 1.00 84.69 205 ILE A O 1
ATOM 1635 N N . GLN A 1 206 ? 30.194 10.787 -46.525 1.00 85.12 206 GLN A N 1
ATOM 1636 C CA . GLN A 1 206 ? 29.603 12.086 -46.194 1.00 85.12 206 GLN A CA 1
ATOM 1637 C C . GLN A 1 206 ? 30.676 13.142 -45.874 1.00 85.12 206 GLN A C 1
ATOM 1639 O O . GLN A 1 206 ? 30.634 14.257 -46.400 1.00 85.12 206 GLN A O 1
ATOM 1644 N N . HIS A 1 207 ? 31.673 12.791 -45.056 1.00 87.06 207 HIS A N 1
ATOM 1645 C CA . HIS A 1 207 ? 32.792 13.676 -44.726 1.00 87.06 207 HIS A CA 1
ATOM 1646 C C . HIS A 1 207 ? 33.686 13.965 -45.935 1.00 87.06 207 HIS A C 1
ATOM 1648 O O . HIS A 1 207 ? 34.164 15.095 -46.068 1.00 87.06 207 HIS A O 1
ATOM 1654 N N . LYS A 1 208 ? 33.922 12.976 -46.810 1.00 88.31 208 LYS A N 1
ATOM 1655 C CA . LYS A 1 208 ? 34.642 13.171 -48.078 1.00 88.31 208 LYS A CA 1
ATOM 1656 C C . LYS A 1 208 ? 33.893 14.156 -48.973 1.00 88.31 208 LYS A C 1
ATOM 1658 O O . LYS A 1 208 ? 34.477 15.160 -49.352 1.00 88.31 208 LYS A O 1
ATOM 1663 N N . LEU A 1 209 ? 32.594 13.949 -49.202 1.00 87.19 209 LEU A N 1
ATOM 1664 C CA . LEU A 1 209 ? 31.757 14.845 -50.007 1.00 87.19 209 LEU A CA 1
ATOM 1665 C C . LEU A 1 209 ? 31.748 16.280 -49.456 1.00 87.19 209 LEU A C 1
ATOM 1667 O O . LEU A 1 209 ? 31.917 17.232 -50.216 1.00 87.19 209 LEU A O 1
ATOM 1671 N N . HIS A 1 210 ? 31.591 16.450 -48.140 1.00 87.25 210 HIS A N 1
ATOM 1672 C CA . HIS A 1 210 ? 31.625 17.770 -47.505 1.00 87.25 210 HIS A CA 1
ATOM 1673 C C . HIS A 1 210 ? 32.986 18.462 -47.682 1.00 87.25 210 HIS A C 1
ATOM 1675 O O . HIS A 1 210 ? 33.041 19.637 -48.047 1.00 87.25 210 HIS A O 1
ATOM 1681 N N . ARG A 1 211 ? 34.094 17.737 -47.464 1.00 87.88 211 ARG A N 1
ATOM 1682 C CA . ARG A 1 211 ? 35.447 18.268 -47.696 1.00 87.88 211 ARG A CA 1
ATOM 1683 C C . ARG A 1 211 ? 35.664 18.641 -49.159 1.00 87.88 211 ARG A C 1
ATOM 1685 O O . ARG A 1 211 ? 36.162 19.730 -49.421 1.00 87.88 211 ARG A O 1
ATOM 1692 N N . SER A 1 212 ? 35.233 17.795 -50.092 1.00 87.31 212 SER A N 1
ATOM 1693 C CA . SER A 1 212 ? 35.366 18.054 -51.525 1.00 87.31 212 SER A CA 1
ATOM 1694 C C . SER A 1 212 ? 34.592 19.293 -51.975 1.00 87.31 212 SER A C 1
ATOM 1696 O O . SER A 1 212 ? 35.091 20.052 -52.799 1.00 87.31 212 SER A O 1
ATOM 1698 N N . ARG A 1 213 ? 33.411 19.550 -51.391 1.00 86.31 213 ARG A N 1
ATOM 1699 C CA . ARG A 1 213 ? 32.646 20.787 -51.631 1.00 86.31 213 ARG A CA 1
ATOM 1700 C C . ARG A 1 213 ? 33.374 22.024 -51.111 1.00 86.31 213 ARG A C 1
ATOM 1702 O O . ARG A 1 213 ? 33.427 23.026 -51.810 1.00 86.31 213 ARG A O 1
ATOM 1709 N N . LYS A 1 214 ? 33.956 21.949 -49.910 1.00 87.69 214 LYS A N 1
ATOM 1710 C CA . LYS A 1 214 ? 34.706 23.066 -49.308 1.00 87.69 214 LYS A CA 1
ATOM 1711 C C . LYS A 1 214 ? 35.983 23.403 -50.086 1.00 87.69 214 LYS A C 1
ATOM 1713 O O . LYS A 1 214 ? 36.374 24.560 -50.135 1.00 87.69 214 LYS A O 1
ATOM 1718 N N . LEU A 1 215 ? 36.617 22.393 -50.678 1.00 88.00 215 LEU A N 1
ATOM 1719 C CA . LEU A 1 215 ? 37.824 22.528 -51.496 1.00 88.00 215 LEU A CA 1
ATOM 1720 C C . LEU A 1 215 ? 37.539 22.918 -52.960 1.00 88.00 215 LEU A C 1
ATOM 1722 O O . LEU A 1 215 ? 38.485 23.104 -53.713 1.00 88.00 215 LEU A O 1
ATOM 1726 N N . GLY A 1 216 ? 36.269 23.028 -53.373 1.00 85.19 216 GLY A N 1
ATOM 1727 C CA . GLY A 1 216 ? 35.906 23.436 -54.735 1.00 85.19 216 GLY A CA 1
ATOM 1728 C C . GLY A 1 216 ? 36.278 22.422 -55.824 1.00 85.19 216 GLY A C 1
ATOM 1729 O O . GLY A 1 216 ? 36.612 22.823 -56.934 1.00 85.19 216 GLY A O 1
ATOM 1730 N N . LEU A 1 217 ? 36.258 21.118 -55.516 1.00 82.69 217 LEU A N 1
ATOM 1731 C CA . LEU A 1 217 ? 36.581 20.073 -56.496 1.00 82.69 217 LEU A CA 1
ATOM 1732 C C . LEU A 1 217 ? 35.569 19.990 -57.649 1.00 82.69 217 LEU A C 1
ATOM 1734 O O . LEU A 1 217 ? 34.408 20.379 -57.523 1.00 82.69 217 LEU A O 1
ATOM 1738 N N . ASP A 1 218 ? 36.030 19.398 -58.753 1.00 84.38 218 ASP A N 1
ATOM 1739 C CA . ASP A 1 218 ? 35.296 19.253 -60.007 1.00 84.38 218 ASP A CA 1
ATOM 1740 C C . ASP A 1 218 ? 33.899 18.614 -59.846 1.00 84.38 218 ASP A C 1
ATOM 1742 O O . ASP A 1 218 ? 33.691 17.658 -59.085 1.00 84.38 218 ASP A O 1
ATOM 1746 N N . SER A 1 219 ? 32.942 19.116 -60.629 1.00 81.38 219 SER A N 1
ATOM 1747 C CA . SER A 1 219 ? 31.517 18.764 -60.593 1.00 81.38 219 SER A CA 1
ATOM 1748 C C . SER A 1 219 ? 31.272 17.259 -60.765 1.00 81.38 219 SER A C 1
ATOM 1750 O O . SER A 1 219 ? 30.433 16.669 -60.072 1.00 81.38 219 SER A O 1
ATOM 1752 N N . LEU A 1 220 ? 32.059 16.591 -61.617 1.00 84.94 220 LEU A N 1
ATOM 1753 C CA . LEU A 1 220 ? 31.967 15.144 -61.838 1.00 84.94 220 LEU A CA 1
ATOM 1754 C C . LEU A 1 220 ? 32.327 14.340 -60.583 1.00 84.94 220 LEU A C 1
ATOM 1756 O O . LEU A 1 220 ? 31.673 13.340 -60.276 1.00 84.94 220 LEU A O 1
ATOM 1760 N N . THR A 1 221 ? 33.340 14.778 -59.834 1.00 83.06 221 THR A N 1
ATOM 1761 C CA . THR A 1 221 ? 33.793 14.089 -58.615 1.00 83.06 221 THR A CA 1
ATOM 1762 C C . THR A 1 221 ? 32.766 14.211 -57.491 1.00 83.06 221 THR A C 1
ATOM 1764 O O . THR A 1 221 ? 32.428 13.218 -56.840 1.00 83.06 221 THR A O 1
ATOM 1767 N N . LEU A 1 222 ? 32.182 15.402 -57.332 1.00 84.75 222 LEU A N 1
ATOM 1768 C CA . LEU A 1 222 ? 31.102 15.657 -56.381 1.00 84.75 222 LEU A CA 1
ATOM 1769 C C . LEU A 1 222 ? 29.861 14.822 -56.705 1.00 84.75 222 LEU A C 1
ATOM 1771 O O . LEU A 1 222 ? 29.227 14.277 -55.799 1.00 84.75 222 LEU A O 1
ATOM 1775 N N . ARG A 1 223 ? 29.536 14.680 -57.995 1.00 85.31 223 ARG A N 1
ATOM 1776 C CA . ARG A 1 223 ? 28.401 13.877 -58.456 1.00 85.31 223 ARG A CA 1
ATOM 1777 C C . ARG A 1 223 ? 28.605 12.385 -58.190 1.00 85.31 223 ARG A C 1
ATOM 1779 O O . ARG A 1 223 ? 27.675 11.742 -57.709 1.00 85.31 223 ARG A O 1
ATOM 1786 N N . LYS A 1 224 ? 29.810 11.848 -58.419 1.00 89.25 224 LYS A N 1
ATOM 1787 C CA . LYS A 1 224 ? 30.153 10.448 -58.096 1.00 89.25 224 LYS A CA 1
ATOM 1788 C C . LYS A 1 224 ? 29.987 10.153 -56.601 1.00 89.25 224 LYS A C 1
ATOM 1790 O O . LYS A 1 224 ? 29.272 9.219 -56.251 1.00 89.25 224 LYS A O 1
ATOM 1795 N N . LEU A 1 225 ? 30.552 10.994 -55.729 1.00 85.38 225 LEU A N 1
ATOM 1796 C CA . LEU A 1 225 ? 30.435 10.845 -54.270 1.00 85.38 225 LEU A CA 1
ATOM 1797 C C . LEU A 1 225 ? 28.985 10.980 -53.773 1.00 85.38 225 LEU A C 1
ATOM 1799 O O . LEU A 1 225 ? 28.582 10.294 -52.836 1.00 85.38 225 LEU A O 1
ATOM 1803 N N . ALA A 1 226 ? 28.180 11.846 -54.398 1.00 84.31 226 ALA A N 1
ATOM 1804 C CA . ALA A 1 226 ? 26.765 11.993 -54.059 1.00 84.31 226 ALA A CA 1
ATOM 1805 C C . ALA A 1 226 ? 25.932 10.760 -54.452 1.00 84.31 226 ALA A C 1
ATOM 1807 O O . ALA A 1 226 ? 25.037 10.366 -53.703 1.00 84.31 226 ALA A O 1
ATOM 1808 N N . ILE A 1 227 ? 26.232 10.138 -55.598 1.00 85.69 227 ILE A N 1
ATOM 1809 C CA . ILE A 1 227 ? 25.608 8.877 -56.025 1.00 85.69 227 ILE A CA 1
ATOM 1810 C C . ILE A 1 227 ? 26.020 7.740 -55.084 1.00 85.69 227 ILE A C 1
ATOM 1812 O O . ILE A 1 227 ? 25.166 6.978 -54.644 1.00 85.69 227 ILE A O 1
ATOM 1816 N N . GLU A 1 228 ? 27.299 7.666 -54.709 1.00 85.19 228 GLU A N 1
ATOM 1817 C CA . GLU A 1 228 ? 27.809 6.666 -53.765 1.00 85.19 228 GLU A CA 1
ATOM 1818 C C . GLU A 1 228 ? 27.128 6.778 -52.390 1.00 85.19 228 GLU A C 1
ATOM 1820 O O . GLU A 1 228 ? 26.689 5.775 -51.830 1.00 85.19 228 GLU A O 1
ATOM 1825 N N . LEU A 1 229 ? 26.941 8.006 -51.887 1.00 83.25 229 LEU A N 1
ATOM 1826 C CA . LEU A 1 229 ? 26.204 8.265 -50.647 1.00 83.25 229 LEU A CA 1
ATOM 1827 C C . LEU A 1 229 ? 24.719 7.880 -50.752 1.00 83.25 229 LEU A C 1
ATOM 1829 O O . LEU A 1 229 ? 24.136 7.426 -49.773 1.00 83.25 229 LEU A O 1
ATOM 1833 N N . ARG A 1 230 ? 24.100 8.073 -51.925 1.00 79.06 230 ARG A N 1
ATOM 1834 C CA . ARG A 1 230 ? 22.695 7.716 -52.178 1.00 79.06 230 ARG A CA 1
ATOM 1835 C C . ARG A 1 230 ? 22.492 6.202 -52.271 1.00 79.06 230 ARG A C 1
ATOM 1837 O O . ARG A 1 230 ? 21.462 5.717 -51.817 1.00 79.06 230 ARG A O 1
ATOM 1844 N N . ASN A 1 231 ? 23.451 5.490 -52.858 1.00 78.12 231 ASN A N 1
ATOM 1845 C CA . ASN A 1 231 ? 23.397 4.039 -53.040 1.00 78.12 231 ASN A CA 1
ATOM 1846 C C . ASN A 1 231 ? 23.717 3.274 -51.748 1.00 78.12 231 ASN A C 1
ATOM 1848 O O . ASN A 1 231 ? 23.308 2.125 -51.600 1.00 78.12 231 ASN A O 1
ATOM 1852 N N . HIS A 1 232 ? 24.430 3.891 -50.804 1.00 73.69 232 HIS A N 1
ATOM 1853 C CA . HIS A 1 232 ? 24.615 3.312 -49.480 1.00 73.69 232 HIS A CA 1
ATOM 1854 C C . HIS A 1 232 ? 23.310 3.454 -48.679 1.00 73.69 232 HIS A C 1
ATOM 1856 O O . HIS A 1 232 ? 22.909 4.563 -48.324 1.00 73.69 232 HIS A O 1
ATOM 1862 N N . ASN A 1 233 ? 22.639 2.325 -48.422 1.00 59.94 233 ASN A N 1
ATOM 1863 C CA . ASN A 1 233 ? 21.332 2.275 -47.762 1.00 59.94 233 ASN A CA 1
ATOM 1864 C C . ASN A 1 233 ? 21.294 3.114 -46.474 1.00 59.94 233 ASN A C 1
ATOM 1866 O O . ASN A 1 233 ? 22.126 2.949 -45.580 1.00 59.94 233 ASN A O 1
ATOM 1870 N N . ARG A 1 234 ? 20.275 3.980 -46.370 1.00 55.59 234 ARG A N 1
ATOM 1871 C CA . ARG A 1 234 ? 19.908 4.692 -45.131 1.00 55.59 234 ARG A CA 1
ATOM 1872 C C . ARG A 1 234 ? 19.287 3.754 -44.088 1.00 55.59 234 ARG A C 1
ATOM 1874 O O . ARG A 1 234 ? 19.274 4.083 -42.907 1.00 55.59 234 ARG A O 1
ATOM 1881 N N . ASP A 1 235 ? 18.799 2.596 -44.526 1.00 51.03 235 ASP A N 1
ATOM 1882 C CA . ASP A 1 235 ? 17.951 1.695 -43.744 1.00 51.03 235 ASP A CA 1
ATOM 1883 C C . ASP A 1 235 ? 18.730 0.633 -42.962 1.00 51.03 235 ASP A C 1
ATOM 1885 O O . ASP A 1 235 ? 18.396 -0.548 -42.975 1.00 51.03 235 ASP A O 1
ATOM 1889 N N . TYR A 1 236 ? 19.726 1.055 -42.186 1.00 53.69 236 TYR A N 1
ATOM 1890 C CA . TYR A 1 236 ? 20.142 0.266 -41.026 1.00 53.69 236 TYR A CA 1
ATOM 1891 C C . TYR A 1 236 ? 19.243 0.636 -39.841 1.00 53.69 236 TYR A C 1
ATOM 1893 O O . TYR A 1 236 ? 19.678 1.249 -38.864 1.00 53.69 236 TYR A O 1
ATOM 1901 N N . LYS A 1 237 ? 17.956 0.263 -39.906 1.00 52.00 237 LYS A N 1
ATOM 1902 C CA . LYS A 1 237 ? 17.156 0.091 -38.683 1.00 52.00 237 LYS A CA 1
ATOM 1903 C C . LYS A 1 237 ? 17.694 -1.147 -37.974 1.00 52.00 237 LYS A C 1
ATOM 1905 O O . LYS A 1 237 ? 17.136 -2.232 -38.069 1.00 52.00 237 LYS A O 1
ATOM 1910 N N . ASN A 1 238 ? 18.828 -0.976 -37.306 1.00 51.28 238 ASN A N 1
ATOM 1911 C CA . ASN A 1 238 ? 19.419 -2.001 -36.469 1.00 51.28 238 ASN A CA 1
ATOM 1912 C C . ASN A 1 238 ? 18.374 -2.457 -35.441 1.00 51.28 238 ASN A C 1
ATOM 1914 O O . ASN A 1 238 ? 17.722 -1.614 -34.816 1.00 51.28 238 ASN A O 1
ATOM 1918 N N . GLU A 1 239 ? 18.248 -3.766 -35.226 1.00 52.12 239 GLU A N 1
ATOM 1919 C CA . GLU A 1 239 ? 17.465 -4.355 -34.124 1.00 52.12 239 GLU A CA 1
ATOM 1920 C C . GLU A 1 239 ? 17.804 -3.705 -32.772 1.00 52.12 239 GLU A C 1
ATOM 1922 O O . GLU A 1 239 ? 16.936 -3.545 -31.919 1.00 52.12 239 GLU A O 1
ATOM 1927 N N . PHE A 1 240 ? 19.027 -3.184 -32.653 1.00 53.88 240 PHE A N 1
ATOM 1928 C CA . PHE A 1 240 ? 19.544 -2.412 -31.528 1.00 53.88 240 PHE A CA 1
ATOM 1929 C C . PHE A 1 240 ? 18.880 -1.043 -31.292 1.00 53.88 240 PHE A C 1
ATOM 1931 O O . PHE A 1 240 ? 19.159 -0.436 -30.272 1.00 53.88 240 PHE A O 1
ATOM 1938 N N . THR A 1 241 ? 18.036 -0.520 -32.192 1.00 57.34 241 THR A N 1
ATOM 1939 C CA . THR A 1 241 ? 17.372 0.802 -32.037 1.00 57.34 241 THR A CA 1
ATOM 1940 C C . THR A 1 241 ? 16.020 0.750 -31.325 1.00 57.34 241 THR A C 1
ATOM 1942 O O . THR A 1 241 ? 15.429 1.799 -31.051 1.00 57.34 241 THR A O 1
ATOM 1945 N N . ARG A 1 242 ? 15.503 -0.451 -31.036 1.00 63.47 242 ARG A N 1
ATOM 1946 C CA . ARG A 1 242 ? 14.243 -0.610 -30.305 1.00 63.47 242 ARG A CA 1
ATOM 1947 C C . ARG A 1 242 ? 14.480 -0.262 -28.838 1.00 63.47 242 ARG A C 1
ATOM 1949 O O . ARG A 1 242 ? 15.400 -0.784 -28.226 1.00 63.47 242 ARG A O 1
ATOM 1956 N N . LYS A 1 243 ? 13.643 0.620 -28.294 1.00 68.12 243 LYS A N 1
ATOM 1957 C CA . LYS A 1 243 ? 13.624 0.950 -26.867 1.00 68.12 243 LYS A CA 1
ATOM 1958 C C . LYS A 1 243 ? 12.370 0.395 -26.231 1.00 68.12 243 LYS A C 1
ATOM 1960 O O . LYS A 1 243 ? 11.292 0.494 -26.825 1.00 68.12 243 LYS A O 1
ATOM 1965 N N . LEU A 1 244 ? 12.498 -0.131 -25.023 1.00 75.75 244 LEU A N 1
ATOM 1966 C CA . LEU A 1 244 ? 11.354 -0.601 -24.265 1.00 75.75 244 LEU A CA 1
ATOM 1967 C C . LEU A 1 244 ? 10.610 0.608 -23.677 1.00 75.75 244 LEU A C 1
ATOM 1969 O O . LEU A 1 244 ? 11.141 1.389 -22.880 1.00 75.75 244 LEU A O 1
ATOM 1973 N N . GLN A 1 245 ? 9.363 0.795 -24.108 1.00 77.50 245 GLN A N 1
ATOM 1974 C CA . GLN A 1 245 ? 8.461 1.789 -23.535 1.00 77.50 245 GLN A CA 1
ATOM 1975 C C . GLN A 1 245 ? 7.556 1.109 -22.513 1.00 77.50 245 GLN A C 1
ATOM 1977 O O . GLN A 1 245 ? 6.884 0.131 -22.823 1.00 77.50 245 GLN A O 1
ATOM 1982 N N . TYR A 1 246 ? 7.559 1.642 -21.296 1.00 78.81 246 TYR A N 1
ATOM 1983 C CA . TYR A 1 246 ? 6.691 1.212 -20.213 1.00 78.81 246 TYR A CA 1
ATOM 1984 C C . TYR A 1 246 ? 6.075 2.454 -19.578 1.00 78.81 246 TYR A C 1
ATOM 1986 O O . TYR A 1 246 ? 6.804 3.378 -19.209 1.00 78.81 246 TYR A O 1
ATOM 1994 N N . ILE A 1 247 ? 4.747 2.478 -19.511 1.00 74.31 247 ILE A N 1
ATOM 1995 C CA . ILE A 1 247 ? 3.959 3.518 -18.849 1.00 74.31 247 ILE A CA 1
ATOM 1996 C C . ILE A 1 247 ? 3.496 2.912 -17.531 1.00 74.31 247 ILE A C 1
ATOM 1998 O O . ILE A 1 247 ? 2.915 1.825 -17.523 1.00 74.31 247 ILE A O 1
ATOM 2002 N N . ARG A 1 248 ? 3.802 3.580 -16.418 1.00 69.56 248 ARG A N 1
ATOM 2003 C CA . ARG A 1 248 ? 3.406 3.091 -15.098 1.00 69.56 248 ARG A CA 1
ATOM 2004 C C . ARG A 1 248 ? 1.928 3.350 -14.892 1.00 69.56 248 ARG A C 1
ATOM 2006 O O . ARG A 1 248 ? 1.414 4.404 -15.243 1.00 69.56 248 ARG A O 1
ATOM 2013 N N . TYR A 1 249 ? 1.283 2.417 -14.213 1.00 57.09 249 TYR A N 1
ATOM 2014 C CA . TYR A 1 249 ? -0.139 2.484 -13.900 1.00 57.09 249 TYR A CA 1
ATOM 2015 C C . TYR A 1 249 ? -0.551 3.742 -13.102 1.00 57.09 249 TYR A C 1
ATOM 2017 O O . TYR A 1 249 ? -1.689 4.175 -13.195 1.00 57.09 249 TYR A O 1
ATOM 2025 N N . ALA A 1 250 ? 0.356 4.323 -12.309 1.00 55.62 250 ALA A N 1
ATOM 2026 C CA . ALA A 1 250 ? 0.079 5.518 -11.506 1.00 55.62 250 ALA A CA 1
ATOM 2027 C C . ALA A 1 250 ? 0.320 6.853 -12.243 1.00 55.62 250 ALA A C 1
ATOM 2029 O O . ALA A 1 250 ? 0.116 7.904 -11.636 1.00 55.62 250 ALA A O 1
ATOM 2030 N N . ASP A 1 251 ? 0.800 6.811 -13.491 1.00 50.72 251 ASP A N 1
ATOM 2031 C CA . ASP A 1 251 ? 1.072 8.003 -14.305 1.00 50.72 251 ASP A CA 1
ATOM 2032 C C . ASP A 1 251 ? -0.127 8.388 -15.219 1.00 50.72 251 ASP A C 1
ATOM 2034 O O . ASP A 1 251 ? -0.068 9.445 -15.849 1.00 50.72 251 ASP A O 1
ATOM 2038 N N . ASP A 1 252 ? -1.208 7.583 -15.238 1.00 38.53 252 ASP A N 1
ATOM 2039 C CA . ASP A 1 252 ? -2.513 7.835 -15.897 1.00 38.53 252 ASP A CA 1
ATOM 2040 C C . ASP A 1 252 ? -3.612 8.216 -14.878 1.00 38.53 252 ASP A C 1
ATOM 2042 O O . ASP A 1 252 ? -4.462 9.081 -15.204 1.00 38.53 252 ASP A O 1
#

pLDDT: mean 75.53, std 14.85, range [35.34, 92.75]

Nearest PDB structures (foldseek):
  8h2h-assembly1_D  TM=6.687E-01  e=2.043E-09  Lactococcus lactis
  6ar1-assembly2_D  TM=8.327E-01  e=5.341E-07  Geobacillus stearothermophilus
  6ar1-assembly1_A  TM=8.313E-01  e=7.591E-07  Geobacillus stearothermophilus
  5hhl-assembly4_G  TM=7.485E-01  e=6.912E-05  Agathobacter rectalis M104/1
  5irg-assembly1_A  TM=7.265E-01  e=4.008E-04  Roseburia intestinalis XB6B4

Radius of gyration: 30.46 Å; Cα contacts (8 Å, |Δi|>4): 213; chains: 1; bounding box: 67×42×86 Å

Mean predicted aligned error: 13.59 Å

Foldseek 3Di:
DDDDDPVVLVVLVVVVVVLVVVCVVPVQAAAEDLCLVSAVLDLSNVVVVLVVQVPDPPQQPDWPDNDGPVPDDPVVSVVQSVCLVVVVDADAAGEWDWDADPVRDTDTPDDPVQQAAALVVLLVLSVSRYVNPSVSVVVSRQQQNHHADPNDTDRPTRGGRPPDPCSVVSVCSVCVVVVVVVVVVQVVLQDPDDDDLDDPVLVVLVVVLVVCVVVVHDPVVNVVSVVVNVPPDSPCPDPNPDGDDDDRPVND

Secondary structure (DSSP, 8-state):
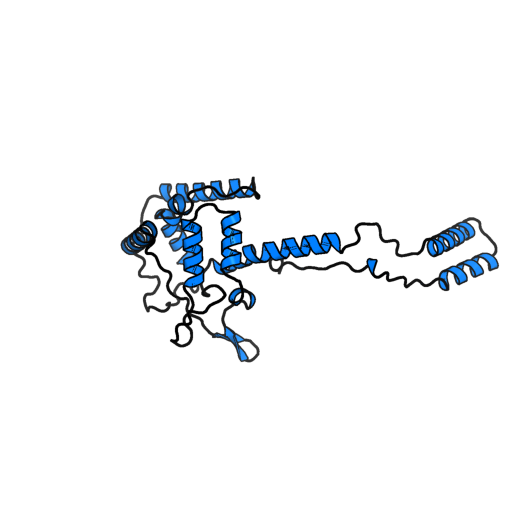-----HHHHHHHHHHHHHHHHHHHH-TTS-B-S-HIIIIIT-HHHHHHHHHHHHTSTTTTS--SSS--GGG--HHHHHHHHHHHHTT---PPPEEP-EEE-TTS-EEESS-GGGGG--HHHHHHHHHHHB--HHHHHHHHHHHTT-EEETTEEE---SSPPTT-TTHHHHHHHHHHHHHHHHHHHHHHHS--SPP-SS-HHHHHHHHHHHHHHHTT--HHHHHHHHHHHHHS-S----GGG-------GGG-